Protein AF-A0A5C5YWR5-F1 (afdb_monomer)

Mean predicted aligned error: 16.31 Å

Foldseek 3Di:
DDDDDDDDDDDDDPDDDDDDPDPDDPDDDDDDDDDDDDDDDDDDDDDPPPVVVVVVVVVVVVVVVVVVVVVVVVCVVVVVVVVLVQLLAPDDDPVVVLVVLLVVQVVCCVPVVDGQAQLLLVLLVVLVVVCVVPVPVQVVDPVNCVSHPPDDSDDVSNVVNVVVVVVVVVSCVSNVVDDDDQAAQLRCVQPNDDSVVVVVVVVVVVVVQSVVQVVLVGHCRRLPVVVVVVVPPSSVVVVVVVVVVVVVVCCVRRNPVSVVRD

Solvent-accessible surface area (backbone atoms only — not comparable to full-atom values): 16007 Å² total; per-residue (Å²): 136,87,89,83,81,85,83,81,84,82,80,82,73,96,66,77,87,78,82,82,84,75,83,78,77,88,69,92,76,84,90,78,84,83,82,81,88,77,90,80,87,88,80,91,80,96,67,98,60,78,72,61,57,57,55,53,54,53,50,51,50,52,51,52,51,52,51,52,50,49,52,50,50,50,38,60,75,63,42,44,64,60,51,52,53,57,62,34,44,80,73,74,60,66,67,61,53,49,52,50,53,50,54,52,47,52,50,38,41,75,78,65,76,46,76,58,48,57,60,66,44,55,56,39,53,51,44,55,57,42,40,75,80,37,50,65,62,38,72,70,30,73,73,43,37,74,62,50,58,97,44,68,93,78,43,73,51,46,56,49,58,59,43,49,61,52,52,50,49,52,47,28,62,58,27,71,63,73,72,94,69,92,68,54,62,48,50,32,72,76,75,42,83,49,61,67,62,51,51,52,50,49,50,55,51,49,49,51,51,52,51,50,24,59,75,71,73,40,31,71,55,25,31,49,54,45,23,47,76,67,66,35,66,71,24,54,55,48,48,55,51,51,52,52,52,48,52,52,50,49,42,72,74,45,44,80,68,40,68,81,43,111

Structure (mmCIF, N/CA/C/O backbone):
data_AF-A0A5C5YWR5-F1
#
_entry.id   AF-A0A5C5YWR5-F1
#
loop_
_atom_site.group_PDB
_atom_site.id
_atom_site.type_symbol
_atom_site.label_atom_id
_atom_site.label_alt_id
_atom_site.label_comp_id
_atom_site.label_asym_id
_atom_site.label_entity_id
_atom_site.label_seq_id
_atom_site.pdbx_PDB_ins_code
_atom_site.Cartn_x
_atom_site.Cartn_y
_atom_site.Cartn_z
_atom_site.occupancy
_atom_site.B_iso_or_equiv
_atom_site.auth_seq_id
_atom_site.auth_comp_id
_atom_site.auth_asym_id
_atom_site.auth_atom_id
_atom_site.pdbx_PDB_model_num
ATOM 1 N N . MET A 1 1 ? -35.589 73.564 -17.631 1.00 37.91 1 MET A N 1
ATOM 2 C CA . MET A 1 1 ? -34.760 73.839 -16.437 1.00 37.91 1 MET A CA 1
ATOM 3 C C . MET A 1 1 ? -34.632 72.555 -15.633 1.00 37.91 1 MET A C 1
ATOM 5 O O . MET A 1 1 ? -35.625 71.854 -15.520 1.00 37.91 1 MET A O 1
ATOM 9 N N . ALA A 1 2 ? -33.426 72.318 -15.104 1.00 35.56 2 ALA A N 1
ATOM 10 C CA . ALA A 1 2 ? -32.943 71.189 -14.292 1.00 35.56 2 ALA A CA 1
ATOM 11 C C . ALA A 1 2 ? -32.546 69.885 -15.041 1.00 35.56 2 ALA A C 1
ATOM 13 O O . ALA A 1 2 ? -33.401 69.247 -15.652 1.00 35.56 2 ALA A O 1
ATOM 14 N N . PRO A 1 3 ? -31.257 69.474 -14.982 1.00 39.12 3 PRO A N 1
ATOM 15 C CA . PRO A 1 3 ? -30.769 68.191 -15.488 1.00 39.12 3 PRO A CA 1
ATOM 16 C C . PRO A 1 3 ? -30.821 67.110 -14.391 1.00 39.12 3 PRO A C 1
ATOM 18 O O . PRO A 1 3 ? -30.518 67.392 -13.232 1.00 39.12 3 PRO A O 1
ATOM 21 N N . ALA A 1 4 ? -31.153 65.866 -14.746 1.00 36.34 4 ALA A N 1
ATOM 22 C CA . ALA A 1 4 ? -31.107 64.720 -13.832 1.00 36.34 4 ALA A CA 1
ATOM 23 C C . ALA A 1 4 ? -30.062 63.691 -14.300 1.00 36.34 4 ALA A C 1
ATOM 25 O O . ALA A 1 4 ? -29.964 63.365 -15.479 1.00 36.34 4 ALA A O 1
ATOM 26 N N . GLN A 1 5 ? -29.245 63.258 -13.342 1.00 38.53 5 GLN A N 1
ATOM 27 C CA . GLN A 1 5 ? -27.992 62.510 -13.473 1.00 38.53 5 GLN A CA 1
ATOM 28 C C . GLN A 1 5 ? -28.186 61.023 -13.842 1.00 38.53 5 GLN A C 1
ATOM 30 O O . GLN A 1 5 ? -29.232 60.452 -13.532 1.00 38.53 5 GLN A O 1
ATOM 35 N N . PRO A 1 6 ? -27.172 60.358 -14.437 1.00 35.75 6 PRO A N 1
ATOM 36 C CA . PRO A 1 6 ? -27.233 58.931 -14.751 1.00 35.75 6 PRO A CA 1
ATOM 37 C C . PRO A 1 6 ? -27.097 58.039 -13.504 1.00 35.75 6 PRO A C 1
ATOM 39 O O . PRO A 1 6 ? -26.301 58.296 -12.597 1.00 35.75 6 PRO A O 1
ATOM 42 N N . ALA A 1 7 ? -27.887 56.964 -13.492 1.00 34.09 7 ALA A N 1
ATOM 43 C CA . ALA A 1 7 ? -27.983 55.968 -12.433 1.00 34.09 7 ALA A CA 1
ATOM 44 C C . ALA A 1 7 ? -26.654 55.227 -12.183 1.00 34.09 7 ALA A C 1
ATOM 46 O O . ALA A 1 7 ? -26.033 54.697 -13.103 1.00 34.09 7 ALA A O 1
ATOM 47 N N . LYS A 1 8 ? -26.245 55.152 -10.910 1.00 32.28 8 LYS A N 1
ATOM 48 C CA . LYS A 1 8 ? -25.122 54.332 -10.439 1.00 32.28 8 LYS A CA 1
ATOM 49 C C . LYS A 1 8 ? -25.575 52.879 -10.276 1.00 32.28 8 LYS A C 1
ATOM 51 O O . LYS A 1 8 ? -26.402 52.578 -9.419 1.00 32.28 8 LYS A O 1
ATOM 56 N N . THR A 1 9 ? -24.987 51.978 -11.052 1.00 31.42 9 THR A N 1
ATOM 57 C CA . THR A 1 9 ? -24.990 50.530 -10.809 1.00 31.42 9 THR A CA 1
ATOM 58 C C . THR A 1 9 ? -24.265 50.223 -9.499 1.00 31.42 9 THR A C 1
ATOM 60 O O . THR A 1 9 ? -23.058 50.440 -9.389 1.00 31.42 9 THR A O 1
ATOM 63 N N . GLN A 1 10 ? -24.991 49.728 -8.496 1.00 31.55 10 GLN A N 1
ATOM 64 C CA . GLN A 1 10 ? -24.400 49.188 -7.274 1.00 31.55 10 GLN A CA 1
ATOM 65 C C . GLN A 1 10 ? -23.936 47.750 -7.524 1.00 31.55 10 GLN A C 1
ATOM 67 O O . GLN A 1 10 ? -24.752 46.843 -7.666 1.00 31.55 10 GLN A O 1
ATOM 72 N N . VAL A 1 11 ? -22.620 47.540 -7.576 1.00 38.12 11 VAL A N 1
ATOM 73 C CA . VAL A 1 11 ? -22.022 46.205 -7.464 1.00 38.12 11 VAL A CA 1
ATOM 74 C C . VAL A 1 11 ? -21.885 45.906 -5.974 1.00 38.12 11 VAL A C 1
ATOM 76 O O . VAL A 1 11 ? -21.065 46.509 -5.283 1.00 38.12 11 VAL A O 1
ATOM 79 N N . ALA A 1 12 ? -22.738 45.018 -5.467 1.00 35.00 12 ALA A N 1
ATOM 80 C CA . ALA A 1 12 ? -22.676 44.532 -4.097 1.00 35.00 12 ALA A CA 1
ATOM 81 C C . ALA A 1 12 ? -21.408 43.682 -3.901 1.00 35.00 12 ALA A C 1
ATOM 83 O O . ALA A 1 12 ? -21.183 42.711 -4.622 1.00 35.00 12 ALA A O 1
ATOM 84 N N . ASN A 1 13 ? -20.573 44.059 -2.931 1.00 42.59 13 ASN A N 1
ATOM 85 C CA . ASN A 1 13 ? -19.382 43.305 -2.550 1.00 42.59 13 ASN A CA 1
ATOM 86 C C . ASN A 1 13 ? -19.806 42.137 -1.624 1.00 42.59 13 ASN A C 1
ATOM 88 O O . ASN A 1 13 ? -20.474 42.408 -0.625 1.00 42.59 13 ASN A O 1
ATOM 92 N N . PRO A 1 14 ? -19.465 40.858 -1.899 1.00 36.41 14 PRO A N 1
ATOM 93 C CA . PRO A 1 14 ? -19.961 39.704 -1.126 1.00 36.41 14 PRO A CA 1
ATOM 94 C C . PRO A 1 14 ? -19.246 39.478 0.214 1.00 36.41 14 PRO A C 1
ATOM 96 O O . PRO A 1 14 ? -19.551 38.527 0.932 1.00 36.41 14 PRO A O 1
ATOM 99 N N . TRP A 1 15 ? -18.271 40.321 0.546 1.00 36.62 15 TRP A N 1
ATOM 100 C CA . TRP A 1 15 ? -17.465 40.219 1.754 1.00 36.62 15 TRP A CA 1
ATOM 101 C C . TRP A 1 15 ? -17.849 41.377 2.676 1.00 36.62 15 TRP A C 1
ATOM 103 O O . TRP A 1 15 ? -17.822 42.530 2.251 1.00 36.62 15 TRP A O 1
ATOM 113 N N . GLY A 1 16 ? -18.277 41.050 3.900 1.00 40.81 16 GLY A N 1
ATOM 114 C CA . GLY A 1 16 ? -18.784 41.992 4.905 1.00 40.81 16 GLY A CA 1
ATOM 115 C C . GLY A 1 16 ? -17.812 43.125 5.287 1.00 40.81 16 GLY A C 1
ATOM 116 O O . GLY A 1 16 ? -16.708 43.212 4.750 1.00 40.81 16 GLY A O 1
ATOM 117 N N . PRO A 1 17 ? -18.215 44.021 6.207 1.00 39.56 17 PRO A N 1
ATOM 118 C CA . PRO A 1 17 ? -17.517 45.281 6.450 1.00 39.56 17 PRO A CA 1
ATOM 119 C C . PRO A 1 17 ? -16.056 45.061 6.863 1.00 39.56 17 PRO A C 1
ATOM 121 O O . PRO A 1 17 ? -15.754 44.295 7.778 1.00 39.56 17 PRO A O 1
ATOM 124 N N . THR A 1 18 ? -15.149 45.753 6.176 1.00 44.78 18 THR A N 1
ATOM 125 C CA . THR A 1 18 ? -13.724 45.832 6.511 1.00 44.78 18 THR A CA 1
ATOM 126 C C . THR A 1 18 ? -13.540 46.467 7.894 1.00 44.78 18 THR A C 1
ATOM 128 O O . THR A 1 18 ? -14.181 47.485 8.160 1.00 44.78 18 THR A O 1
ATOM 131 N N . PRO A 1 19 ? -12.677 45.932 8.775 1.00 37.41 19 PRO A N 1
ATOM 132 C CA . PRO A 1 19 ? -12.429 46.545 10.074 1.00 37.41 19 PRO A CA 1
ATOM 133 C C . PRO A 1 19 ? -11.640 47.856 9.938 1.00 37.41 19 PRO A C 1
ATOM 135 O O . PRO A 1 19 ? -10.623 47.916 9.246 1.00 37.41 19 PRO A O 1
ATOM 138 N N . ASP A 1 20 ? -12.116 48.890 10.636 1.00 30.42 20 ASP A N 1
ATOM 139 C CA . ASP A 1 20 ? -11.462 50.190 10.806 1.00 30.42 20 ASP A CA 1
ATOM 140 C C . ASP A 1 20 ? -10.075 50.031 11.447 1.00 30.42 20 ASP A C 1
ATOM 142 O O . ASP A 1 20 ? -9.946 49.662 12.620 1.00 30.42 20 ASP A O 1
ATOM 146 N N . PHE A 1 21 ? -9.020 50.378 10.710 1.00 31.73 21 PHE A N 1
ATOM 147 C CA . PHE A 1 21 ? -7.690 50.563 11.285 1.00 31.73 21 PHE A CA 1
ATOM 148 C C . PHE A 1 21 ? -7.647 51.890 12.053 1.00 31.73 21 PHE A C 1
ATOM 150 O O . PHE A 1 21 ? -7.327 52.945 11.507 1.00 31.73 21 PHE A O 1
ATOM 157 N N . LYS A 1 22 ? -7.949 51.842 13.355 1.00 30.36 22 LYS A N 1
ATOM 158 C CA . LYS A 1 22 ? -7.601 52.929 14.278 1.00 30.36 22 LYS A CA 1
ATOM 159 C C . LYS A 1 22 ? -6.091 52.927 14.507 1.00 30.36 22 LYS A C 1
ATOM 161 O O . LYS A 1 22 ? -5.556 52.045 15.174 1.00 30.36 22 LYS A O 1
ATOM 166 N N . VAL A 1 23 ? -5.415 53.949 13.991 1.00 33.78 23 VAL A N 1
ATOM 167 C CA . VAL A 1 23 ? -4.051 54.309 14.393 1.00 33.78 23 VAL A CA 1
ATOM 168 C C . VAL A 1 23 ? -4.110 54.766 15.854 1.00 33.78 23 VAL A C 1
ATOM 170 O O . VAL A 1 23 ? -4.607 55.849 16.157 1.00 33.78 23 VAL A O 1
ATOM 173 N N . VAL A 1 24 ? -3.665 53.915 16.780 1.00 33.72 24 VAL A N 1
ATOM 174 C CA . VAL A 1 24 ? -3.559 54.269 18.201 1.00 33.72 24 VAL A CA 1
ATOM 175 C C . VAL A 1 24 ? -2.297 55.106 18.389 1.00 33.72 24 VAL A C 1
ATOM 177 O O . VAL A 1 24 ? -1.179 54.606 18.298 1.00 33.72 24 VAL A O 1
ATOM 180 N N . SER A 1 25 ? -2.501 56.400 18.635 1.00 30.48 25 SER A N 1
ATOM 181 C CA . SER A 1 25 ? -1.480 57.341 19.095 1.00 30.48 25 SER A CA 1
ATOM 182 C C . SER A 1 25 ? -0.851 56.825 20.393 1.00 30.48 25 SER A C 1
ATOM 184 O O . SER A 1 25 ? -1.565 56.589 21.370 1.00 30.48 25 SER A O 1
ATOM 186 N N . LEU A 1 26 ? 0.475 56.658 20.413 1.00 32.88 26 LEU A N 1
ATOM 187 C CA . LEU A 1 26 ? 1.259 56.324 21.607 1.00 32.88 26 LEU A CA 1
ATOM 188 C C . LEU A 1 26 ? 1.174 57.479 22.616 1.00 32.88 26 LEU A C 1
ATOM 190 O O . LEU A 1 26 ? 1.959 58.422 22.586 1.00 32.88 26 LEU A O 1
ATOM 194 N N . GLY A 1 27 ? 0.169 57.417 23.487 1.00 28.89 27 GLY A N 1
ATOM 195 C CA . GLY A 1 27 ? 0.069 58.241 24.683 1.00 28.89 27 GLY A CA 1
ATOM 196 C C . GLY A 1 27 ? 0.968 57.687 25.786 1.00 28.89 27 GLY A C 1
ATOM 197 O O . GLY A 1 27 ? 0.925 56.497 26.091 1.00 28.89 27 GLY A O 1
ATOM 198 N N . ASN A 1 28 ? 1.775 58.576 26.366 1.00 42.12 28 ASN A N 1
ATOM 199 C CA . ASN A 1 28 ? 2.616 58.372 27.543 1.00 42.12 28 ASN A CA 1
ATOM 200 C C . ASN A 1 28 ? 1.939 57.504 28.619 1.00 42.12 28 ASN A C 1
ATOM 202 O O . ASN A 1 28 ? 0.903 57.891 29.161 1.00 42.12 28 ASN A O 1
ATOM 206 N N . LEU A 1 29 ? 2.564 56.382 28.989 1.00 33.06 29 LEU A N 1
ATOM 207 C CA . LEU A 1 29 ? 2.198 55.609 30.177 1.00 33.06 29 LEU A CA 1
ATOM 208 C C . LEU A 1 29 ? 3.370 55.583 31.175 1.00 33.06 29 LEU A C 1
ATOM 210 O O . LEU A 1 29 ? 4.511 55.351 30.774 1.00 33.06 29 LEU A O 1
ATOM 214 N N . PRO A 1 30 ? 3.104 55.839 32.470 1.00 37.09 30 PRO A N 1
ATOM 215 C CA . PRO A 1 30 ? 4.125 56.033 33.488 1.00 37.09 30 PRO A CA 1
ATOM 216 C C . PRO A 1 30 ? 4.664 54.691 33.995 1.00 37.09 30 PRO A C 1
ATOM 218 O O . PRO A 1 30 ? 3.908 53.772 34.315 1.00 37.09 30 PRO A O 1
ATOM 221 N N . LEU A 1 31 ? 5.986 54.596 34.129 1.00 35.97 31 LEU A N 1
ATOM 222 C CA . LEU A 1 31 ? 6.658 53.469 34.771 1.00 35.97 31 LEU A CA 1
ATOM 223 C C . LEU A 1 31 ? 6.350 53.474 36.277 1.00 35.97 31 LEU A C 1
ATOM 225 O O . LEU A 1 31 ? 6.835 54.321 37.023 1.00 35.97 31 LEU A O 1
ATOM 229 N N . ARG A 1 32 ? 5.544 52.512 36.737 1.00 31.59 32 ARG A N 1
ATOM 230 C CA . ARG A 1 32 ? 5.364 52.191 38.161 1.00 31.59 32 ARG A CA 1
ATOM 231 C C . ARG A 1 32 ? 5.943 50.802 38.426 1.00 31.59 32 ARG A C 1
ATOM 233 O O . ARG A 1 32 ? 5.238 49.799 38.363 1.00 31.59 32 ARG A O 1
ATOM 240 N N . THR A 1 33 ? 7.235 50.730 38.720 1.00 35.41 33 THR A N 1
ATOM 241 C CA . THR A 1 33 ? 7.887 49.504 39.196 1.00 35.41 33 THR A CA 1
ATOM 242 C C . THR A 1 33 ? 7.646 49.350 40.695 1.00 35.41 33 THR A C 1
ATOM 244 O O . THR A 1 33 ? 8.184 50.093 41.511 1.00 35.41 33 THR A O 1
ATOM 247 N N . ARG A 1 34 ? 6.806 48.383 41.073 1.00 30.28 34 ARG A N 1
ATOM 248 C CA . ARG A 1 34 ? 6.655 47.927 42.459 1.00 30.28 34 ARG A CA 1
ATOM 249 C C . ARG A 1 34 ? 7.652 46.784 42.683 1.00 30.28 34 ARG A C 1
ATOM 251 O O . ARG A 1 34 ? 7.327 45.636 42.394 1.00 30.28 34 ARG A O 1
ATOM 258 N N . CYS A 1 35 ? 8.855 47.091 43.167 1.00 31.94 35 CYS A N 1
ATOM 259 C CA . CYS A 1 35 ? 9.801 46.070 43.626 1.00 31.94 35 CYS A CA 1
ATOM 260 C C . CYS A 1 35 ? 9.371 45.548 45.003 1.00 31.94 35 CYS A C 1
ATOM 262 O O . CYS A 1 35 ? 9.052 46.315 45.908 1.00 31.94 35 CYS A O 1
ATOM 264 N N . ARG A 1 36 ? 9.306 44.221 45.132 1.00 34.47 36 ARG A N 1
ATOM 265 C CA . ARG A 1 36 ? 8.995 43.499 46.368 1.00 34.47 36 ARG A CA 1
ATOM 266 C C . ARG A 1 36 ? 10.319 43.114 47.022 1.00 34.47 36 ARG A C 1
ATOM 268 O O . ARG A 1 36 ? 11.009 42.243 46.502 1.00 34.47 36 ARG A O 1
ATOM 275 N N . ASP A 1 37 ? 10.647 43.747 48.143 1.00 32.72 37 ASP A N 1
ATOM 276 C CA . ASP A 1 37 ? 11.839 43.436 48.932 1.00 32.72 37 ASP A CA 1
ATOM 277 C C . ASP A 1 37 ? 11.819 41.994 49.452 1.00 32.72 37 ASP A C 1
ATOM 279 O O . ASP A 1 37 ? 10.850 41.544 50.073 1.00 32.72 37 ASP A O 1
ATOM 283 N N . ARG A 1 38 ? 12.934 41.280 49.269 1.00 33.59 38 ARG A N 1
ATOM 284 C CA . ARG A 1 38 ? 13.286 40.119 50.090 1.00 33.59 38 ARG A CA 1
ATOM 285 C C . ARG A 1 38 ? 14.745 40.263 50.525 1.00 33.59 38 ARG A C 1
ATOM 287 O O . ARG A 1 38 ? 15.659 39.964 49.767 1.00 33.59 38 ARG A O 1
ATOM 294 N N . LYS A 1 39 ? 14.944 40.739 51.759 1.00 33.47 39 LYS A N 1
ATOM 295 C CA . LYS A 1 39 ? 16.228 40.698 52.477 1.00 33.47 39 LYS A CA 1
ATOM 296 C C . LYS A 1 39 ? 16.668 39.245 52.673 1.00 33.47 39 LYS A C 1
ATOM 298 O O . LYS A 1 39 ? 15.876 38.469 53.204 1.00 33.47 39 LYS A O 1
ATOM 303 N N . ALA A 1 40 ? 17.928 38.925 52.375 1.00 31.48 40 ALA A N 1
ATOM 304 C CA . ALA A 1 40 ? 18.707 37.951 53.145 1.00 31.48 40 ALA A CA 1
ATOM 305 C C . ALA A 1 40 ? 20.218 38.030 52.840 1.00 31.48 40 ALA A C 1
ATOM 307 O O . ALA A 1 40 ? 20.681 37.563 51.810 1.00 31.48 40 ALA A O 1
ATOM 308 N N . HIS A 1 41 ? 20.932 38.533 53.847 1.00 30.98 41 HIS A N 1
ATOM 309 C CA . HIS A 1 41 ? 22.238 38.086 54.339 1.00 30.98 41 HIS A CA 1
ATOM 310 C C . HIS A 1 41 ? 23.542 38.472 53.612 1.00 30.98 41 HIS A C 1
ATOM 312 O O . HIS A 1 41 ? 23.826 38.112 52.478 1.00 30.98 41 HIS A O 1
ATOM 318 N N . SER A 1 42 ? 24.348 39.191 54.391 1.00 33.03 42 SER A N 1
ATOM 319 C CA . SER A 1 42 ? 25.648 39.807 54.156 1.00 33.03 42 SER A CA 1
ATOM 320 C C . SER A 1 42 ? 26.824 38.826 54.183 1.00 33.03 42 SER A C 1
ATOM 322 O O . SER A 1 42 ? 26.917 38.018 55.113 1.00 33.03 42 SER A O 1
ATOM 324 N N . ARG A 1 43 ? 27.788 39.021 53.275 1.00 32.50 43 ARG A N 1
ATOM 325 C CA . ARG A 1 43 ? 29.212 39.221 53.610 1.00 32.50 43 ARG A CA 1
ATOM 326 C C . ARG A 1 43 ? 30.001 39.711 52.384 1.00 32.50 43 ARG A C 1
ATOM 328 O O . ARG A 1 43 ? 29.963 39.076 51.340 1.00 32.50 43 ARG A O 1
ATOM 335 N N . ASP A 1 44 ? 30.635 40.866 52.574 1.00 31.83 44 ASP A N 1
ATOM 336 C CA . ASP A 1 44 ? 31.834 41.448 51.955 1.00 31.83 44 ASP A CA 1
ATOM 337 C C . ASP A 1 44 ? 32.271 40.976 50.557 1.00 31.83 44 ASP A C 1
ATOM 339 O O . ASP A 1 44 ? 32.756 39.863 50.397 1.00 31.83 44 ASP A O 1
ATOM 343 N N . ILE A 1 45 ? 32.192 41.893 49.583 1.00 32.16 45 ILE A N 1
ATOM 344 C CA . ILE A 1 45 ? 33.255 42.276 48.631 1.00 32.16 45 ILE A CA 1
ATOM 345 C C . ILE A 1 45 ? 32.778 43.557 47.928 1.00 32.16 45 ILE A C 1
ATOM 347 O O . ILE A 1 45 ? 31.739 43.586 47.272 1.00 32.16 45 ILE A O 1
ATOM 351 N N . SER A 1 46 ? 33.541 44.632 48.104 1.00 35.38 46 SER A N 1
ATOM 352 C CA . SER A 1 46 ? 33.399 45.909 47.411 1.00 35.38 46 SER A CA 1
ATOM 353 C C . SER A 1 46 ? 33.812 45.768 45.944 1.00 35.38 46 SER A C 1
ATOM 355 O O . SER A 1 46 ? 35.003 45.670 45.653 1.00 35.38 46 SER A O 1
ATOM 357 N N . ILE A 1 47 ? 32.839 45.783 45.034 1.00 33.72 47 ILE A N 1
ATOM 358 C CA . ILE A 1 47 ? 33.013 46.219 43.644 1.00 33.72 47 ILE A CA 1
ATOM 359 C C . ILE A 1 47 ? 31.768 47.035 43.301 1.00 33.72 47 ILE A C 1
ATOM 361 O O . ILE A 1 47 ? 30.659 46.499 43.329 1.00 33.72 47 ILE A O 1
ATOM 365 N N . ASP A 1 48 ? 31.959 48.315 42.992 1.00 35.34 48 ASP A N 1
ATOM 366 C CA . ASP A 1 48 ? 30.929 49.193 42.442 1.00 35.34 48 ASP A CA 1
ATOM 367 C C . ASP A 1 48 ? 30.426 48.589 41.119 1.00 35.34 48 ASP A C 1
ATOM 369 O O . ASP A 1 48 ? 31.089 48.650 40.087 1.00 35.34 48 ASP A O 1
ATOM 373 N N . ASN A 1 49 ? 29.275 47.917 41.175 1.00 39.44 49 ASN A N 1
ATOM 374 C CA . ASN A 1 49 ? 28.678 47.155 40.071 1.00 39.44 49 ASN A CA 1
ATOM 375 C C . ASN A 1 49 ? 27.195 47.521 39.878 1.00 39.44 49 ASN A C 1
ATOM 377 O O . ASN A 1 49 ? 26.391 46.710 39.417 1.00 39.44 49 ASN A O 1
ATOM 381 N N . GLU A 1 50 ? 26.802 48.738 40.258 1.00 40.59 50 GLU A N 1
ATOM 382 C CA . GLU A 1 50 ? 25.391 49.144 40.255 1.00 40.59 50 GLU A CA 1
ATOM 383 C C . GLU A 1 50 ? 24.942 49.784 38.928 1.00 40.59 50 GLU A C 1
ATOM 385 O O . GLU A 1 50 ? 23.752 49.799 38.622 1.00 40.59 50 GLU A O 1
ATOM 390 N N . GLU A 1 51 ? 25.876 50.197 38.064 1.00 38.06 51 GLU A N 1
ATOM 391 C CA . GLU A 1 51 ? 25.553 50.843 36.778 1.00 38.06 51 GLU A CA 1
ATOM 392 C C . GLU A 1 51 ? 25.585 49.880 35.567 1.00 38.06 51 GLU A C 1
ATOM 394 O O . GLU A 1 51 ? 24.947 50.127 34.540 1.00 38.06 51 GLU A O 1
ATOM 399 N N . LEU A 1 52 ? 26.239 48.715 35.695 1.00 35.94 52 LEU A N 1
ATOM 400 C CA . LEU A 1 52 ? 26.283 47.692 34.635 1.00 35.94 52 LEU A CA 1
ATOM 401 C C . LEU A 1 52 ? 25.110 46.697 34.660 1.00 35.94 52 LEU A C 1
ATOM 403 O O . LEU A 1 52 ? 24.779 46.126 33.620 1.00 35.94 52 LEU A O 1
ATOM 407 N N . SER A 1 53 ? 24.446 46.503 35.805 1.00 40.75 53 SER A N 1
ATOM 408 C CA . SER A 1 53 ? 23.330 45.547 35.927 1.00 40.75 53 SER A CA 1
ATOM 409 C C . SER A 1 53 ? 22.079 46.013 35.167 1.00 40.75 53 SER A C 1
ATOM 411 O O . SER A 1 53 ? 21.468 45.243 34.424 1.00 40.75 53 SER A O 1
ATOM 413 N N . GLY A 1 54 ? 21.743 47.306 35.259 1.00 35.97 54 GLY A N 1
ATOM 414 C CA . GLY A 1 54 ? 20.599 47.881 34.549 1.00 35.97 54 GLY A CA 1
ATOM 415 C C . GLY A 1 54 ? 20.774 47.819 33.032 1.00 35.97 54 GLY A C 1
ATOM 416 O O . GLY A 1 54 ? 19.918 47.286 32.328 1.00 35.97 54 GLY A O 1
ATOM 417 N N . SER A 1 55 ? 21.909 48.301 32.527 1.00 38.31 55 SER A N 1
ATOM 418 C CA . SER A 1 55 ? 22.189 48.373 31.087 1.00 38.31 55 SER A CA 1
ATOM 419 C C . SER A 1 55 ? 22.174 46.996 30.417 1.00 38.31 55 SER A C 1
ATOM 421 O O . SER A 1 55 ? 21.600 46.848 29.339 1.00 38.31 55 SER A O 1
ATOM 423 N N . CYS A 1 56 ? 22.702 45.962 31.080 1.00 38.75 56 CYS A N 1
ATOM 424 C CA . CYS A 1 56 ? 22.690 44.597 30.553 1.00 38.75 56 CYS A CA 1
ATOM 425 C C . CYS A 1 56 ? 21.266 44.004 30.520 1.00 38.75 56 CYS A C 1
ATOM 427 O O . CYS A 1 56 ? 20.885 43.362 29.542 1.00 38.75 56 CYS A O 1
ATOM 429 N N . GLN A 1 57 ? 20.433 44.297 31.527 1.00 46.25 57 GLN A N 1
ATOM 430 C CA . GLN A 1 57 ? 19.033 43.857 31.578 1.00 46.25 57 GLN A CA 1
ATOM 431 C C . GLN A 1 57 ? 18.159 44.559 30.518 1.00 46.25 57 GLN A C 1
ATOM 433 O O . GLN A 1 57 ? 17.318 43.918 29.878 1.00 46.25 57 GLN A O 1
ATOM 438 N N . TYR A 1 58 ? 18.360 45.867 30.301 1.00 45.47 58 TYR A N 1
ATOM 439 C CA . TYR A 1 58 ? 17.637 46.646 29.287 1.00 45.47 58 TYR A CA 1
ATOM 440 C C . TYR A 1 58 ? 18.069 46.282 27.864 1.00 45.47 58 TYR A C 1
ATOM 442 O O . TYR A 1 58 ? 17.210 46.122 26.997 1.00 45.47 58 TYR A O 1
ATOM 450 N N . MET A 1 59 ? 19.370 46.089 27.621 1.00 43.25 59 MET A N 1
ATOM 451 C CA . MET A 1 59 ? 19.873 45.641 26.319 1.00 43.25 59 MET A CA 1
ATOM 452 C C . MET A 1 59 ? 19.434 44.210 26.005 1.00 43.25 59 MET A C 1
ATOM 454 O O . MET A 1 59 ? 18.948 43.969 24.903 1.00 43.25 59 MET A O 1
ATOM 458 N N . ALA A 1 60 ? 19.491 43.289 26.976 1.00 46.72 60 ALA A N 1
ATOM 459 C CA . ALA A 1 60 ? 18.968 41.934 26.801 1.00 46.72 60 ALA A CA 1
ATOM 460 C C . ALA A 1 60 ? 17.465 41.947 26.481 1.00 46.72 60 ALA A C 1
ATOM 462 O O . ALA A 1 60 ? 17.021 41.239 25.584 1.00 46.72 60 ALA A O 1
ATOM 463 N N . SER A 1 61 ? 16.682 42.802 27.144 1.00 55.41 61 SER A N 1
ATOM 464 C CA . SER A 1 61 ? 15.242 42.922 26.875 1.00 55.41 61 SER A CA 1
ATOM 465 C C . SER A 1 61 ? 14.946 43.530 25.497 1.00 55.41 61 SER A C 1
ATOM 467 O O . SER A 1 61 ? 14.029 43.080 24.813 1.00 55.41 61 SER A O 1
ATOM 469 N N . ALA A 1 62 ? 15.723 44.527 25.060 1.00 53.50 62 ALA A N 1
ATOM 470 C CA . ALA A 1 62 ? 15.560 45.167 23.754 1.00 53.50 62 ALA A CA 1
ATOM 471 C C . ALA A 1 62 ? 15.984 44.251 22.592 1.00 53.50 62 ALA A C 1
ATOM 473 O O . ALA A 1 62 ? 15.293 44.193 21.573 1.00 53.50 62 ALA A O 1
ATOM 474 N N . GLU A 1 63 ? 17.080 43.505 22.748 1.00 57.22 63 GLU A N 1
ATOM 475 C CA . GLU A 1 63 ? 17.523 42.500 21.776 1.00 57.22 63 GLU A CA 1
ATOM 476 C C . GLU A 1 63 ? 16.527 41.338 21.686 1.00 57.22 63 GLU A C 1
ATOM 478 O O . GLU A 1 63 ? 16.093 40.991 20.587 1.00 57.22 63 GLU A O 1
ATOM 483 N N . VAL A 1 64 ? 16.074 40.798 22.826 1.00 59.81 64 VAL A N 1
ATOM 484 C CA . VAL A 1 64 ? 15.058 39.731 22.871 1.00 59.81 64 VAL A CA 1
ATOM 485 C C . VAL A 1 64 ? 13.746 40.189 22.224 1.00 59.81 64 VAL A C 1
ATOM 487 O O . VAL A 1 64 ? 13.187 39.462 21.405 1.00 59.81 64 VAL A O 1
ATOM 490 N N . PHE A 1 65 ? 13.293 41.421 22.478 1.00 56.78 65 PHE A N 1
ATOM 491 C CA . PHE A 1 65 ? 12.092 41.979 21.843 1.00 56.78 65 PHE A CA 1
ATOM 492 C C . PHE A 1 65 ? 12.246 42.161 20.322 1.00 56.78 65 PHE A C 1
ATOM 494 O O . PHE A 1 65 ? 11.311 41.913 19.554 1.00 56.78 65 PHE A O 1
ATOM 501 N N . LYS A 1 66 ? 13.433 42.566 19.852 1.00 58.03 66 LYS A N 1
ATOM 502 C CA . LYS A 1 66 ? 13.735 42.710 18.418 1.00 58.03 66 LYS A CA 1
ATOM 503 C C . LYS A 1 66 ? 13.758 41.351 17.711 1.00 58.03 66 LYS A C 1
ATOM 505 O O . LYS A 1 66 ? 13.261 41.245 16.591 1.00 58.03 66 LYS A O 1
ATOM 510 N N . ILE A 1 67 ? 14.261 40.314 18.381 1.00 60.47 67 ILE A N 1
ATOM 511 C CA . ILE A 1 67 ? 14.280 38.928 17.892 1.00 60.47 67 ILE A CA 1
ATOM 512 C C . ILE A 1 67 ? 12.863 38.322 17.880 1.00 60.47 67 ILE A C 1
ATOM 514 O O . ILE A 1 67 ? 12.483 37.669 16.904 1.00 60.47 67 ILE A O 1
ATOM 518 N N . GLU A 1 68 ? 12.033 38.575 18.895 1.00 62.06 68 GLU A N 1
ATOM 519 C CA . GLU A 1 68 ? 10.628 38.130 18.910 1.00 62.06 68 GLU A CA 1
ATOM 520 C C . GLU A 1 68 ? 9.782 38.806 17.819 1.00 62.06 68 GLU A C 1
ATOM 522 O O . GLU A 1 68 ? 8.995 38.145 17.140 1.00 62.06 68 GLU A O 1
ATOM 527 N N . ASN A 1 69 ? 9.973 40.105 17.577 1.00 71.81 69 ASN A N 1
ATOM 528 C CA . ASN A 1 69 ? 9.285 40.793 16.483 1.00 71.81 69 ASN A CA 1
ATOM 529 C C . ASN A 1 69 ? 9.788 40.359 15.101 1.00 71.81 69 ASN A C 1
ATOM 531 O O . ASN A 1 69 ? 8.977 40.201 14.191 1.00 71.81 69 ASN A O 1
ATOM 535 N N . ALA A 1 70 ? 11.093 40.119 14.933 1.00 67.50 70 ALA A N 1
ATOM 536 C CA . ALA A 1 70 ? 11.645 39.605 13.680 1.00 67.50 70 ALA A CA 1
ATOM 537 C C . ALA A 1 70 ? 11.154 38.181 13.383 1.00 67.50 70 ALA A C 1
ATOM 539 O O . ALA A 1 70 ? 10.757 37.895 12.257 1.00 67.50 70 ALA A O 1
ATOM 540 N N . SER A 1 71 ? 11.107 37.301 14.386 1.00 67.81 71 SER A N 1
ATOM 541 C CA . SER A 1 71 ? 10.572 35.941 14.227 1.00 67.81 71 SER A CA 1
ATOM 542 C C . SER A 1 71 ? 9.068 35.935 13.939 1.00 67.81 71 SER A C 1
ATOM 544 O O . SER A 1 71 ? 8.632 35.206 13.050 1.00 67.81 71 SER A O 1
ATOM 546 N N . ARG A 1 72 ? 8.277 36.800 14.591 1.00 68.44 72 ARG A N 1
ATOM 547 C CA . ARG A 1 72 ? 6.865 37.023 14.227 1.00 68.44 72 ARG A CA 1
ATOM 548 C C . ARG A 1 72 ? 6.706 37.518 12.794 1.00 68.44 72 ARG A C 1
ATOM 550 O O . ARG A 1 72 ? 5.894 36.967 12.061 1.00 68.44 72 ARG A O 1
ATOM 557 N N . LEU A 1 73 ? 7.497 38.506 12.377 1.00 70.06 73 LEU A N 1
ATOM 558 C CA . LEU A 1 73 ? 7.455 39.040 11.013 1.00 70.06 73 LEU A CA 1
ATOM 559 C C . LEU A 1 73 ? 7.847 37.991 9.972 1.00 70.06 73 LEU A C 1
ATOM 561 O O . LEU A 1 73 ? 7.201 37.913 8.936 1.00 70.06 73 LEU A O 1
ATOM 565 N N . ILE A 1 74 ? 8.851 37.154 10.245 1.00 69.38 74 ILE A N 1
ATOM 566 C CA . ILE A 1 74 ? 9.245 36.051 9.357 1.00 69.38 74 ILE A CA 1
ATOM 567 C C . ILE A 1 74 ? 8.137 34.990 9.275 1.00 69.38 74 ILE A C 1
ATOM 569 O O . ILE A 1 74 ? 7.827 34.528 8.177 1.00 69.38 74 ILE A O 1
ATOM 573 N N . ASN A 1 75 ? 7.503 34.635 10.398 1.00 67.25 75 ASN A N 1
ATOM 574 C CA . ASN A 1 75 ? 6.391 33.676 10.426 1.00 67.25 75 ASN A CA 1
ATOM 575 C C . ASN A 1 75 ? 5.155 34.187 9.667 1.00 67.25 75 ASN A C 1
ATOM 577 O O . ASN A 1 75 ? 4.524 33.413 8.942 1.00 67.25 75 ASN A O 1
ATOM 581 N N . GLU A 1 76 ? 4.853 35.482 9.782 1.00 67.06 76 GLU A N 1
ATOM 582 C CA . GLU A 1 76 ? 3.797 36.176 9.032 1.00 67.06 76 GLU A CA 1
ATOM 583 C C . GLU A 1 76 ? 4.135 36.266 7.532 1.00 67.06 76 GLU A C 1
ATOM 585 O O . GLU A 1 76 ? 3.315 35.893 6.690 1.00 67.06 76 GLU A O 1
ATOM 590 N N . LEU A 1 77 ? 5.371 36.658 7.186 1.00 68.38 77 LEU A N 1
ATOM 591 C CA . LEU A 1 77 ? 5.871 36.744 5.805 1.00 68.38 77 LEU A CA 1
ATOM 592 C C . LEU A 1 77 ? 5.839 35.391 5.082 1.00 68.38 77 LEU A C 1
ATOM 594 O O . LEU A 1 77 ? 5.534 35.341 3.893 1.00 68.38 77 LEU A O 1
ATOM 598 N N . TRP A 1 78 ? 6.112 34.292 5.791 1.00 65.31 78 TRP A N 1
ATOM 599 C CA . TRP A 1 78 ? 6.111 32.936 5.232 1.00 65.31 78 TRP A CA 1
ATOM 600 C C . TRP A 1 78 ? 4.840 32.128 5.520 1.00 65.31 78 TRP A C 1
ATOM 602 O O . TRP A 1 78 ? 4.798 30.937 5.204 1.00 65.31 78 TRP A O 1
ATOM 612 N N . ARG A 1 79 ? 3.798 32.739 6.112 1.00 76.69 79 ARG A N 1
ATOM 613 C CA . ARG A 1 79 ? 2.558 32.074 6.575 1.00 76.69 79 ARG A CA 1
ATOM 614 C C . ARG A 1 79 ? 2.803 30.673 7.159 1.00 76.69 79 ARG A C 1
ATOM 616 O O . ARG A 1 79 ? 2.012 29.750 6.927 1.00 76.69 79 ARG A O 1
ATOM 623 N N . LEU A 1 80 ? 3.890 30.492 7.912 1.00 75.50 80 LEU A N 1
ATOM 624 C CA . LEU A 1 80 ? 4.287 29.170 8.409 1.00 75.50 80 LEU A CA 1
ATOM 625 C C . LEU A 1 80 ? 3.238 28.618 9.372 1.00 75.50 80 LEU A C 1
ATOM 627 O O . LEU A 1 80 ? 2.984 27.418 9.376 1.00 75.50 80 LEU A O 1
ATOM 631 N N . ASP A 1 81 ? 2.531 29.490 10.090 1.00 76.56 81 ASP A N 1
ATOM 632 C CA . ASP A 1 81 ? 1.408 29.109 10.946 1.00 76.56 81 ASP A CA 1
ATOM 633 C C . ASP A 1 81 ? 0.245 28.504 10.158 1.00 76.56 81 ASP A C 1
ATOM 635 O O . ASP A 1 81 ? -0.362 27.522 10.589 1.00 76.56 81 ASP A O 1
ATOM 639 N N . ALA A 1 82 ? -0.049 29.038 8.970 1.00 79.06 82 ALA A N 1
ATOM 640 C CA . ALA A 1 82 ? -1.087 28.490 8.105 1.00 79.06 82 ALA A CA 1
ATOM 641 C C . ALA A 1 82 ? -0.672 27.124 7.543 1.00 79.06 82 ALA A C 1
ATOM 643 O O . ALA A 1 82 ? -1.487 26.201 7.529 1.00 79.06 82 ALA A O 1
ATOM 644 N N . VAL A 1 83 ? 0.595 26.975 7.141 1.00 81.38 83 VAL A N 1
ATOM 645 C CA . VAL A 1 83 ? 1.150 25.701 6.658 1.00 81.38 83 VAL A CA 1
ATOM 646 C C . VAL A 1 83 ? 1.156 24.664 7.774 1.00 81.38 83 VAL A C 1
ATOM 648 O O . VAL A 1 83 ? 0.629 23.573 7.599 1.00 81.38 83 VAL A O 1
ATOM 651 N N . MET A 1 84 ? 1.667 25.005 8.955 1.00 81.50 84 MET A N 1
ATOM 652 C CA . MET A 1 84 ? 1.705 24.107 10.107 1.00 81.50 84 MET A CA 1
ATOM 653 C C . MET A 1 84 ? 0.306 23.729 10.586 1.00 81.50 84 MET A C 1
ATOM 655 O O . MET A 1 84 ? 0.074 22.579 10.957 1.00 81.50 84 MET A O 1
ATOM 659 N N . LYS A 1 85 ? -0.648 24.665 10.550 1.00 84.12 85 LYS A N 1
ATOM 660 C CA . LYS A 1 85 ? -2.058 24.367 10.811 1.00 84.12 85 LYS A CA 1
ATOM 661 C C . LYS A 1 85 ? -2.595 23.363 9.797 1.00 84.12 85 LYS A C 1
ATOM 663 O O . LYS A 1 85 ? -3.236 22.405 10.209 1.00 84.12 85 LYS A O 1
ATOM 668 N N . TYR A 1 86 ? -2.297 23.551 8.512 1.00 85.00 86 TYR A N 1
ATOM 669 C CA . TYR A 1 86 ? -2.715 22.648 7.440 1.00 85.00 86 TYR A CA 1
ATOM 670 C C . TYR A 1 86 ? -2.085 21.251 7.578 1.00 85.00 86 TYR A C 1
ATOM 672 O O . TYR A 1 86 ? -2.785 20.245 7.494 1.00 85.00 86 TYR A O 1
ATOM 680 N N . LEU A 1 87 ? -0.789 21.172 7.902 1.00 84.75 87 LEU A N 1
ATOM 681 C CA . LEU A 1 87 ? -0.070 19.911 8.124 1.00 84.75 87 LEU A CA 1
ATOM 682 C C . LEU A 1 87 ? -0.602 19.107 9.320 1.00 84.75 87 LEU A C 1
ATOM 684 O O . LEU A 1 87 ? -0.524 17.883 9.313 1.00 84.75 87 LEU A O 1
ATOM 688 N N . LYS A 1 88 ? -1.157 19.781 10.333 1.00 87.06 88 LYS A N 1
ATOM 689 C CA . LYS A 1 88 ? -1.776 19.150 11.512 1.00 87.06 88 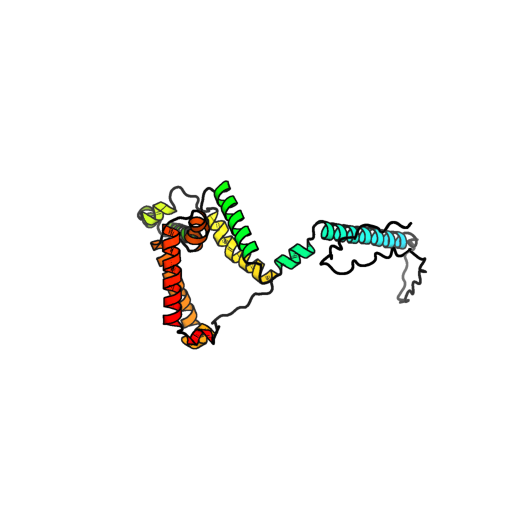LYS A CA 1
ATOM 690 C C . LYS A 1 88 ? -3.232 18.725 11.284 1.00 87.06 88 LYS A C 1
ATOM 692 O O . LYS A 1 88 ? -3.844 18.152 12.185 1.00 87.06 88 LYS A O 1
ATOM 697 N N . MET A 1 89 ? -3.826 19.026 10.127 1.00 86.62 89 MET A N 1
ATOM 698 C CA . MET A 1 89 ? -5.199 18.613 9.832 1.00 86.62 89 MET A CA 1
ATOM 699 C C . MET A 1 89 ? -5.261 17.109 9.558 1.00 86.62 89 MET A C 1
ATOM 701 O O . MET A 1 89 ? -4.589 16.611 8.661 1.00 86.62 89 MET A O 1
ATOM 705 N N . SER A 1 90 ? -6.154 16.403 10.258 1.00 84.25 90 SER A N 1
ATOM 706 C CA . SER A 1 90 ? -6.361 14.955 10.080 1.00 84.25 90 SER A CA 1
ATOM 707 C C . SER A 1 90 ? -6.879 14.566 8.689 1.00 84.25 90 SER A C 1
ATOM 709 O O . SER A 1 90 ? -6.669 13.434 8.256 1.00 84.25 90 SER A O 1
ATOM 711 N N . ARG A 1 91 ? -7.567 15.472 7.987 1.00 87.06 91 ARG A N 1
ATOM 712 C CA . ARG A 1 91 ? -8.102 15.231 6.642 1.00 87.06 91 ARG A CA 1
ATOM 713 C C . ARG A 1 91 ? -7.789 16.410 5.740 1.00 87.06 91 ARG A C 1
ATOM 715 O O . ARG A 1 91 ? -8.117 17.548 6.068 1.00 87.06 91 ARG A O 1
ATOM 722 N N . TRP A 1 92 ? -7.167 16.119 4.606 1.00 90.25 92 TRP A N 1
ATOM 723 C CA . TRP A 1 92 ? -6.893 17.095 3.557 1.00 90.25 92 TRP A CA 1
ATOM 724 C C . TRP A 1 92 ? -7.929 16.976 2.447 1.00 90.25 92 TRP A C 1
ATOM 726 O O . TRP A 1 92 ? -8.566 15.934 2.282 1.00 90.25 92 TRP A O 1
ATOM 736 N N . SER A 1 93 ? -8.080 18.042 1.662 1.00 92.50 93 SER A N 1
ATOM 737 C CA . SER A 1 93 ? -8.925 17.998 0.470 1.00 92.50 93 SER A CA 1
ATOM 738 C C . SER A 1 93 ? -8.404 16.930 -0.506 1.00 92.50 93 SER A C 1
ATOM 740 O O . SER A 1 93 ? -7.213 16.954 -0.839 1.00 92.50 93 SER A O 1
ATOM 742 N N . PRO A 1 94 ? -9.264 16.020 -1.003 1.00 92.25 94 PRO A N 1
ATOM 743 C CA . PRO A 1 94 ? -8.849 14.954 -1.914 1.00 92.25 94 PRO A CA 1
ATOM 744 C C . PRO A 1 94 ? -8.257 15.508 -3.214 1.00 92.25 94 PRO A C 1
ATOM 746 O O . PRO A 1 94 ? -7.339 14.913 -3.768 1.00 92.25 94 PRO A O 1
ATOM 749 N N . TYR A 1 95 ? -8.716 16.681 -3.659 1.00 93.12 95 TYR A N 1
ATOM 750 C CA . TYR A 1 95 ? -8.173 17.360 -4.834 1.00 93.12 95 TYR A CA 1
ATOM 751 C C . TYR A 1 95 ? -6.729 17.813 -4.616 1.00 93.12 95 TYR A C 1
ATOM 753 O O . TYR A 1 95 ? -5.893 17.634 -5.491 1.00 93.12 95 TYR A O 1
ATOM 761 N N . VAL A 1 96 ? -6.408 18.346 -3.432 1.00 91.94 96 VAL A N 1
ATOM 762 C CA . VAL A 1 96 ? -5.044 18.799 -3.109 1.00 91.94 96 VAL A CA 1
ATOM 763 C C . VAL A 1 96 ? -4.090 17.610 -3.033 1.00 91.94 96 VAL A C 1
ATOM 765 O O . VAL A 1 96 ? -3.003 17.654 -3.605 1.00 91.94 96 VAL A O 1
ATOM 768 N N . VAL A 1 97 ? -4.514 16.526 -2.376 1.00 91.00 97 VAL A N 1
ATOM 769 C CA . VAL A 1 97 ? -3.725 15.289 -2.290 1.00 91.00 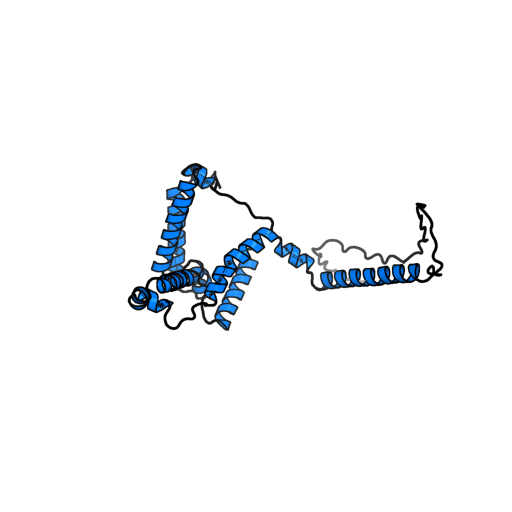97 VAL A CA 1
ATOM 770 C C . VAL A 1 97 ? -3.535 14.671 -3.677 1.00 91.00 97 VAL A C 1
ATOM 772 O O . VAL A 1 97 ? -2.418 14.304 -4.031 1.00 91.00 97 VAL A O 1
ATOM 775 N N . GLY A 1 98 ? -4.597 14.605 -4.484 1.00 90.94 98 GLY A N 1
ATOM 776 C CA . GLY A 1 98 ? -4.551 14.086 -5.851 1.00 90.94 98 GLY A CA 1
ATOM 777 C C . GLY A 1 98 ? -3.606 14.880 -6.751 1.00 90.94 98 GLY A C 1
ATOM 778 O O . GLY A 1 98 ? -2.735 14.291 -7.389 1.00 90.94 98 GLY A O 1
ATOM 779 N N . THR A 1 99 ? -3.705 16.212 -6.745 1.00 91.31 99 THR A N 1
ATOM 780 C CA . THR A 1 99 ? -2.787 17.091 -7.485 1.00 91.31 99 THR A CA 1
ATOM 781 C C . THR A 1 99 ? -1.344 16.909 -7.015 1.00 91.31 99 THR A C 1
ATOM 783 O O . THR A 1 99 ? -0.446 16.779 -7.843 1.00 91.31 99 THR A O 1
ATOM 786 N N . GLY A 1 100 ? -1.112 16.821 -5.701 1.00 92.00 100 GLY A N 1
ATOM 787 C CA . GLY A 1 100 ? 0.216 16.563 -5.142 1.00 92.00 100 GLY A CA 1
ATOM 788 C C . GLY A 1 100 ? 0.810 15.229 -5.603 1.00 92.00 100 GLY A C 1
ATOM 789 O O . GLY A 1 100 ? 1.963 15.184 -6.029 1.00 92.00 100 GLY A O 1
ATOM 790 N N . LEU A 1 101 ? 0.019 14.151 -5.591 1.00 89.81 101 LEU A N 1
ATOM 791 C CA . LEU A 1 101 ? 0.438 12.837 -6.092 1.00 89.81 101 LEU A CA 1
ATOM 792 C C . LEU A 1 101 ? 0.692 12.842 -7.606 1.00 89.81 101 LEU A C 1
ATOM 794 O O . LEU A 1 101 ? 1.623 12.180 -8.067 1.00 89.81 101 LEU A O 1
ATOM 798 N N . GLY A 1 102 ? -0.094 13.595 -8.378 1.00 90.25 102 GLY A N 1
ATOM 799 C CA . GLY A 1 102 ? 0.115 13.778 -9.816 1.00 90.25 102 GLY A CA 1
ATOM 800 C C . GLY A 1 102 ? 1.434 14.488 -10.122 1.00 90.25 102 GLY A C 1
ATOM 801 O O . GLY A 1 102 ? 2.250 13.966 -10.880 1.00 90.25 102 GLY A O 1
ATOM 802 N N . ILE A 1 103 ? 1.694 15.620 -9.460 1.00 91.12 103 ILE A N 1
ATOM 803 C CA . ILE A 1 103 ? 2.956 16.368 -9.589 1.00 91.12 103 ILE A CA 1
ATOM 804 C C . ILE A 1 103 ? 4.143 15.495 -9.167 1.00 91.12 103 ILE A C 1
ATOM 806 O O . ILE A 1 103 ? 5.137 15.414 -9.886 1.00 91.12 103 ILE A O 1
ATOM 810 N N . LEU A 1 104 ? 4.028 14.784 -8.041 1.00 88.75 104 LEU A N 1
ATOM 811 C CA . LEU A 1 104 ? 5.056 13.847 -7.588 1.00 88.75 104 LEU A CA 1
ATOM 812 C C . LEU A 1 104 ? 5.324 12.755 -8.630 1.00 88.75 104 LEU A C 1
ATOM 814 O O . LEU A 1 104 ? 6.478 12.395 -8.865 1.00 88.75 104 LEU A O 1
ATOM 818 N N . SER A 1 105 ? 4.274 12.242 -9.272 1.00 86.94 105 SER A N 1
ATOM 819 C CA . SER A 1 105 ? 4.404 11.244 -10.333 1.00 86.94 105 SER A CA 1
ATOM 820 C C . SER A 1 105 ? 5.169 11.810 -11.527 1.00 86.94 105 SER A C 1
ATOM 822 O O . SER A 1 105 ? 6.090 11.158 -12.007 1.00 86.94 105 SER A O 1
ATOM 824 N N . TRP A 1 106 ? 4.862 13.033 -11.970 1.00 87.94 106 TRP A N 1
ATOM 825 C CA . TRP A 1 106 ? 5.597 13.694 -13.055 1.00 87.94 106 TRP A CA 1
ATOM 826 C C . TRP A 1 106 ? 7.068 13.915 -12.725 1.00 87.94 106 TRP A C 1
ATOM 828 O O . TRP A 1 106 ? 7.922 13.608 -13.551 1.00 87.94 106 TRP A O 1
ATOM 838 N N . ILE A 1 107 ? 7.375 14.379 -11.512 1.00 88.31 107 ILE A N 1
ATOM 839 C CA . ILE A 1 107 ? 8.758 14.533 -11.042 1.00 88.31 107 ILE A CA 1
ATOM 840 C C . ILE A 1 107 ? 9.460 13.171 -11.059 1.00 88.31 107 ILE A C 1
ATOM 842 O O . ILE A 1 107 ? 10.558 13.037 -11.590 1.00 88.31 107 ILE A O 1
ATOM 846 N N . THR A 1 108 ? 8.810 12.130 -10.542 1.00 84.75 108 THR A N 1
ATOM 847 C CA . THR A 1 108 ? 9.384 10.779 -10.502 1.00 84.75 108 THR A CA 1
ATOM 848 C C . THR A 1 108 ? 9.668 10.255 -11.913 1.00 84.75 108 THR A C 1
ATOM 850 O O . THR A 1 108 ? 10.758 9.751 -12.175 1.00 84.75 108 THR A O 1
ATOM 853 N N . PHE A 1 109 ? 8.737 10.426 -12.855 1.00 83.31 109 PHE A N 1
ATOM 854 C CA . PHE A 1 109 ? 8.957 10.050 -14.251 1.00 83.31 109 PHE A CA 1
ATOM 855 C C . PHE A 1 109 ? 10.071 10.868 -14.909 1.00 83.31 109 PHE A C 1
ATOM 857 O O . PHE A 1 109 ? 10.924 10.286 -15.573 1.00 83.31 109 PHE A O 1
ATOM 864 N N . GLY A 1 110 ? 10.090 12.185 -14.693 1.00 84.38 110 GLY A N 1
ATOM 865 C CA . GLY A 1 110 ? 11.061 13.093 -15.300 1.00 84.38 110 GLY A CA 1
ATOM 866 C C . GLY A 1 110 ? 12.494 12.881 -14.812 1.00 84.38 110 GLY A C 1
ATOM 867 O O . GLY A 1 110 ? 13.418 12.913 -15.616 1.00 84.38 110 GLY A O 1
ATOM 868 N N . PHE A 1 111 ? 12.690 12.625 -13.515 1.00 82.44 111 PHE A N 1
ATOM 869 C CA . PHE A 1 111 ? 14.027 12.463 -12.932 1.00 82.44 111 PHE A CA 1
ATOM 870 C C . PHE A 1 111 ? 14.501 11.009 -12.871 1.00 82.44 111 PHE A C 1
ATOM 872 O O . PHE A 1 111 ? 15.695 10.752 -12.990 1.00 82.44 111 PHE A O 1
ATOM 879 N N . MET A 1 112 ? 13.596 10.051 -12.650 1.00 79.31 112 MET A N 1
ATOM 880 C CA . MET A 1 112 ? 13.967 8.662 -12.343 1.00 79.31 112 MET A CA 1
ATOM 881 C C . MET A 1 112 ? 13.617 7.682 -13.466 1.00 79.31 112 MET A C 1
ATOM 883 O O . MET A 1 112 ? 14.012 6.518 -13.389 1.00 79.31 112 MET A O 1
ATOM 887 N N . GLY A 1 113 ? 12.854 8.110 -14.480 1.00 74.75 113 GLY A N 1
ATOM 888 C CA . GLY A 1 113 ? 12.479 7.284 -15.634 1.00 74.75 113 GLY A CA 1
ATOM 889 C C . GLY A 1 113 ? 11.682 6.022 -15.282 1.00 74.75 113 GLY A C 1
ATOM 890 O O . GLY A 1 113 ? 11.579 5.105 -16.095 1.00 74.75 113 GLY A O 1
ATOM 891 N N . LYS A 1 114 ? 11.143 5.928 -14.059 1.00 75.31 114 LYS A N 1
ATOM 892 C CA . LYS A 1 114 ? 10.449 4.743 -13.543 1.00 75.31 114 LYS A CA 1
ATOM 893 C C . LYS A 1 114 ? 9.127 5.136 -12.890 1.00 75.31 114 LYS A C 1
ATOM 895 O O . LYS A 1 114 ? 9.024 6.157 -12.222 1.00 75.31 114 LYS A O 1
ATOM 900 N N . ALA A 1 115 ? 8.134 4.269 -13.048 1.00 77.56 115 ALA A N 1
ATOM 901 C CA . ALA A 1 115 ? 6.817 4.411 -12.439 1.00 77.56 115 ALA A CA 1
ATOM 902 C C . ALA A 1 115 ? 6.838 4.206 -10.911 1.00 77.56 115 ALA A C 1
ATOM 904 O O . ALA A 1 115 ? 7.657 3.448 -10.377 1.00 77.56 115 ALA A O 1
ATOM 905 N N . LEU A 1 116 ? 5.869 4.823 -10.223 1.00 78.75 116 LEU A N 1
ATOM 906 C CA . LEU A 1 116 ? 5.577 4.587 -8.807 1.00 78.75 116 LEU A CA 1
ATOM 907 C C . LEU A 1 116 ? 5.015 3.175 -8.621 1.00 78.75 116 LEU A C 1
ATOM 909 O O . LEU A 1 116 ? 3.871 2.895 -8.974 1.00 78.75 116 LEU A O 1
ATOM 913 N N . GLY A 1 117 ? 5.824 2.287 -8.045 1.00 78.25 117 GLY A N 1
ATOM 914 C CA . GLY A 1 117 ? 5.456 0.905 -7.759 1.00 78.25 117 GLY A CA 1
ATOM 915 C C . GLY A 1 117 ? 6.172 0.386 -6.518 1.00 78.25 117 GLY A C 1
ATOM 916 O O . GLY A 1 117 ? 7.331 0.717 -6.279 1.00 78.25 117 GLY A O 1
ATOM 917 N N . THR A 1 118 ? 5.464 -0.412 -5.718 1.00 81.31 118 THR A N 1
ATOM 918 C CA . THR A 1 118 ? 5.970 -0.965 -4.450 1.00 81.31 118 THR A CA 1
ATOM 919 C C . THR A 1 118 ? 6.186 -2.478 -4.510 1.00 81.31 118 THR A C 1
ATOM 921 O O . THR A 1 118 ? 7.070 -2.998 -3.837 1.00 81.31 118 THR A O 1
ATOM 924 N N . SER A 1 119 ? 5.426 -3.203 -5.337 1.00 80.69 119 SER A N 1
ATOM 925 C CA . SER A 1 119 ? 5.452 -4.675 -5.407 1.00 80.69 119 SER A CA 1
ATOM 926 C C . SER A 1 119 ? 6.799 -5.257 -5.853 1.00 80.69 119 SER A C 1
ATOM 928 O O . SER A 1 119 ? 7.210 -6.309 -5.368 1.00 80.69 119 SER A O 1
ATOM 930 N N . THR A 1 120 ? 7.513 -4.567 -6.742 1.00 81.75 120 THR A N 1
ATOM 931 C CA . THR A 1 120 ? 8.852 -4.949 -7.226 1.00 81.75 120 THR A CA 1
ATOM 932 C C . THR A 1 120 ? 9.904 -4.926 -6.124 1.00 81.75 120 THR A C 1
ATOM 934 O O . THR A 1 120 ? 10.806 -5.764 -6.126 1.00 81.75 120 THR A O 1
ATOM 937 N N . THR A 1 121 ? 9.774 -4.013 -5.160 1.00 84.69 121 THR A N 1
ATOM 938 C CA . THR A 1 121 ? 10.681 -3.909 -4.013 1.00 84.69 121 THR A CA 1
ATOM 939 C C . THR A 1 121 ? 10.644 -5.175 -3.165 1.00 84.69 121 THR A C 1
ATOM 941 O O . THR A 1 121 ? 11.703 -5.691 -2.827 1.00 84.69 121 THR A O 1
ATOM 944 N N . PHE A 1 122 ? 9.464 -5.740 -2.890 1.00 83.56 122 PHE A N 1
ATOM 945 C CA . PHE A 1 122 ? 9.353 -6.955 -2.070 1.00 83.56 122 PHE A CA 1
ATOM 946 C C . PHE A 1 122 ? 10.087 -8.152 -2.682 1.00 83.56 122 PHE A C 1
ATOM 948 O O . PHE A 1 122 ? 10.772 -8.879 -1.971 1.00 83.56 122 PHE A O 1
ATOM 955 N N . VAL A 1 123 ? 10.003 -8.326 -4.005 1.00 83.44 123 VAL A N 1
ATOM 956 C CA . VAL A 1 123 ? 10.702 -9.413 -4.714 1.00 83.44 123 VAL A CA 1
ATOM 957 C C . VAL A 1 123 ? 12.215 -9.228 -4.660 1.00 83.44 123 VAL A C 1
ATOM 959 O O . VAL A 1 123 ? 12.947 -10.196 -4.490 1.00 83.44 123 VAL A O 1
ATOM 962 N N . ARG A 1 124 ? 12.690 -7.985 -4.784 1.00 83.19 124 ARG A N 1
ATOM 963 C CA . ARG A 1 124 ? 14.119 -7.685 -4.667 1.00 83.19 124 ARG A CA 1
ATOM 964 C C . ARG A 1 124 ? 14.637 -7.930 -3.257 1.00 83.19 124 ARG A C 1
ATOM 966 O O . ARG A 1 124 ? 15.690 -8.526 -3.116 1.00 83.19 124 ARG A O 1
ATOM 973 N N . TRP A 1 125 ? 13.893 -7.523 -2.231 1.00 84.56 125 TRP A N 1
ATOM 974 C CA . TRP A 1 125 ? 14.249 -7.822 -0.843 1.00 84.56 125 TRP A CA 1
ATOM 975 C C . TRP A 1 125 ? 14.292 -9.326 -0.585 1.00 84.56 125 TRP A C 1
ATOM 977 O O . TRP A 1 125 ? 15.272 -9.807 -0.029 1.00 84.56 125 TRP A O 1
ATOM 987 N N . ALA A 1 126 ? 13.284 -10.072 -1.046 1.00 84.06 126 ALA A N 1
ATOM 988 C CA . ALA A 1 126 ? 13.271 -11.528 -0.940 1.00 84.06 126 ALA A CA 1
ATOM 989 C C . ALA A 1 126 ? 14.487 -12.153 -1.637 1.00 84.06 126 ALA A C 1
ATOM 991 O O . ALA A 1 126 ? 15.201 -12.932 -1.023 1.00 84.06 126 ALA A O 1
ATOM 992 N N . GLY A 1 127 ? 14.782 -11.734 -2.870 1.00 82.56 127 GLY A N 1
ATOM 993 C CA . GLY A 1 127 ? 15.934 -12.225 -3.621 1.00 82.56 127 GLY A CA 1
ATOM 994 C C . GLY A 1 127 ? 17.290 -11.867 -3.003 1.00 82.56 127 GLY A C 1
ATOM 995 O O . GLY A 1 127 ? 18.203 -12.685 -3.024 1.00 82.56 127 GLY A O 1
ATOM 996 N N . LEU A 1 128 ? 17.427 -10.677 -2.407 1.00 83.69 128 LEU A N 1
ATOM 997 C CA . LEU A 1 128 ? 18.633 -10.280 -1.672 1.00 83.69 128 LEU A CA 1
ATOM 998 C C . LEU A 1 128 ? 18.808 -11.113 -0.399 1.00 83.69 128 LEU A C 1
ATOM 1000 O O . LEU A 1 128 ? 19.902 -11.598 -0.140 1.00 83.69 128 LEU A O 1
ATOM 1004 N N . ILE A 1 129 ? 17.739 -11.321 0.371 1.00 85.75 129 ILE A N 1
ATOM 1005 C CA . ILE A 1 129 ? 17.781 -12.168 1.570 1.00 85.75 129 ILE A CA 1
ATOM 1006 C C . ILE A 1 129 ? 18.123 -13.607 1.181 1.00 85.75 129 ILE A C 1
ATOM 1008 O O . ILE A 1 129 ? 18.987 -14.224 1.792 1.00 85.75 129 ILE A O 1
ATOM 1012 N N . GLU A 1 130 ? 17.492 -14.130 0.135 1.00 83.56 130 GLU A N 1
ATOM 1013 C CA . GLU A 1 130 ? 17.723 -15.490 -0.345 1.00 83.56 130 GLU A CA 1
ATOM 1014 C C . GLU A 1 130 ? 19.147 -15.677 -0.878 1.00 83.56 130 GLU A C 1
ATOM 1016 O O . GLU A 1 130 ? 19.749 -16.720 -0.641 1.00 83.56 130 GLU A O 1
ATOM 1021 N N . SER A 1 131 ? 19.747 -14.636 -1.467 1.00 81.06 131 SER A N 1
ATOM 1022 C CA . SER A 1 131 ? 21.146 -14.667 -1.907 1.00 81.06 131 SER A CA 1
ATOM 1023 C C . SER A 1 131 ? 22.155 -14.823 -0.762 1.00 81.06 131 SER A C 1
ATOM 1025 O O . SER A 1 131 ? 23.264 -15.295 -1.003 1.00 81.06 131 SER A O 1
ATOM 1027 N N . ILE A 1 132 ? 21.770 -14.490 0.481 1.00 84.50 132 ILE A N 1
ATOM 1028 C CA . ILE A 1 132 ? 22.591 -14.724 1.683 1.00 84.50 132 ILE A CA 1
ATOM 1029 C C . ILE A 1 132 ? 22.628 -16.219 2.028 1.00 84.50 132 ILE A C 1
ATOM 1031 O O . ILE A 1 132 ? 23.652 -16.716 2.490 1.00 84.50 132 ILE A O 1
ATOM 1035 N N . PHE A 1 133 ? 21.524 -16.939 1.806 1.00 85.75 133 PHE A N 1
ATOM 1036 C CA . PHE A 1 133 ? 21.402 -18.359 2.152 1.00 85.75 133 PHE A CA 1
ATOM 1037 C C . PHE A 1 133 ? 21.815 -19.287 1.005 1.00 85.75 133 PHE A C 1
ATOM 1039 O O . PHE A 1 133 ? 22.446 -20.314 1.244 1.00 85.75 133 PHE A O 1
ATOM 1046 N N . SER A 1 134 ? 21.460 -18.949 -0.236 1.00 82.38 134 SER A N 1
ATOM 1047 C CA . SER A 1 134 ? 21.795 -19.730 -1.425 1.00 82.38 134 SER A CA 1
ATOM 1048 C C . SER A 1 134 ? 21.871 -18.836 -2.660 1.00 82.38 134 SER A C 1
ATOM 1050 O O . SER A 1 134 ? 20.866 -18.514 -3.295 1.00 82.38 134 SER A O 1
ATOM 1052 N N . ILE A 1 135 ? 23.094 -18.466 -3.042 1.00 79.06 135 ILE A N 1
ATOM 1053 C CA . ILE A 1 135 ? 23.329 -17.705 -4.273 1.00 79.06 135 ILE A CA 1
ATOM 1054 C C . ILE A 1 135 ? 22.949 -18.513 -5.525 1.00 79.06 135 ILE A C 1
ATOM 1056 O O . ILE A 1 135 ? 22.450 -17.947 -6.492 1.00 79.06 135 ILE A O 1
ATOM 1060 N N . GLU A 1 136 ? 23.118 -19.838 -5.480 1.00 77.31 136 GLU A N 1
ATOM 1061 C CA . GLU A 1 136 ? 22.844 -20.762 -6.586 1.00 77.31 136 GLU A CA 1
ATOM 1062 C C . GLU A 1 136 ? 21.344 -20.868 -6.899 1.00 77.31 136 GLU A C 1
ATOM 1064 O O . GLU A 1 136 ? 20.952 -20.912 -8.065 1.00 77.31 136 GLU A O 1
ATOM 1069 N N . HIS A 1 137 ? 20.478 -20.810 -5.879 1.00 76.88 137 HIS A N 1
ATOM 1070 C CA . HIS A 1 137 ? 19.030 -20.775 -6.096 1.00 76.88 137 HIS A CA 1
ATOM 1071 C C . HIS A 1 137 ? 18.581 -19.473 -6.777 1.00 76.88 137 HIS A C 1
ATOM 1073 O O . HIS A 1 137 ? 17.716 -19.477 -7.655 1.00 76.88 137 HIS A O 1
ATOM 1079 N N . VAL A 1 138 ? 19.189 -18.346 -6.403 1.00 77.06 138 VAL A N 1
ATOM 1080 C CA . VAL A 1 138 ? 18.845 -17.025 -6.945 1.00 77.06 138 VAL A CA 1
ATOM 1081 C C . VAL A 1 138 ? 19.313 -16.873 -8.393 1.00 77.06 138 VAL A C 1
ATOM 1083 O O . VAL A 1 138 ? 18.566 -16.349 -9.220 1.00 77.06 138 VAL A O 1
ATOM 1086 N N . T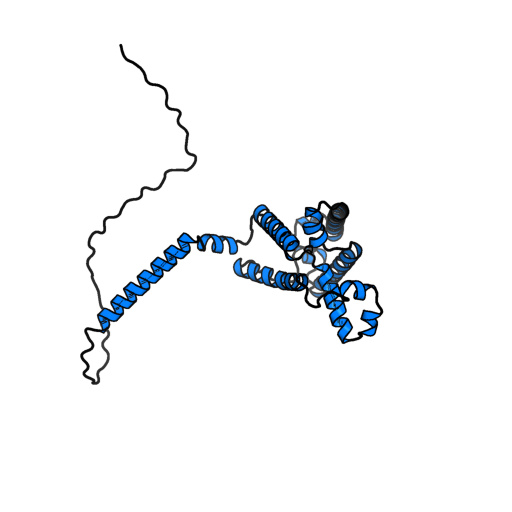HR A 1 139 ? 20.518 -17.346 -8.721 1.00 76.00 139 THR A N 1
ATOM 1087 C CA . THR A 1 139 ? 21.057 -17.302 -10.092 1.00 76.00 139 THR A CA 1
ATOM 1088 C C . THR A 1 139 ? 20.439 -18.362 -11.002 1.00 76.00 139 THR A C 1
ATOM 1090 O O . THR A 1 139 ? 20.305 -18.122 -12.201 1.00 76.00 139 THR A O 1
ATOM 1093 N N . GLY A 1 140 ? 19.999 -19.496 -10.446 1.00 80.12 140 GLY A N 1
ATOM 1094 C CA . GLY A 1 140 ? 19.287 -20.549 -11.171 1.00 80.12 140 GLY A CA 1
ATOM 1095 C C . GLY A 1 140 ? 17.817 -20.235 -11.466 1.00 80.12 140 GLY A C 1
ATOM 1096 O O . GLY A 1 140 ? 17.225 -20.858 -12.347 1.00 80.12 140 GLY A O 1
ATOM 1097 N N . ASN A 1 141 ? 17.210 -19.268 -10.770 1.00 83.06 141 ASN A N 1
ATOM 1098 C CA . ASN A 1 141 ? 15.806 -18.915 -10.955 1.00 83.06 141 ASN A CA 1
ATOM 1099 C C . ASN A 1 141 ? 15.635 -17.704 -11.904 1.00 83.06 141 ASN A C 1
ATOM 1101 O O . ASN A 1 141 ? 15.939 -16.567 -11.518 1.00 83.06 141 ASN A O 1
ATOM 1105 N N . PRO A 1 142 ? 15.045 -17.886 -13.107 1.00 81.88 142 PRO A N 1
ATOM 1106 C CA . PRO A 1 142 ? 14.853 -16.804 -14.079 1.00 81.88 142 PRO A CA 1
ATOM 1107 C C . PRO A 1 142 ? 14.028 -15.633 -13.533 1.00 81.88 142 PRO A C 1
ATOM 1109 O O . PRO A 1 142 ? 14.176 -14.487 -13.967 1.00 81.88 142 PRO A O 1
ATOM 1112 N N . TYR A 1 143 ? 13.144 -15.913 -12.571 1.00 81.06 143 TYR A N 1
ATOM 1113 C CA . TYR A 1 143 ? 12.317 -14.900 -11.938 1.00 81.06 143 TYR A CA 1
ATOM 1114 C C . TYR A 1 143 ? 13.158 -13.914 -11.126 1.00 81.06 143 TYR A C 1
ATOM 1116 O O . TYR A 1 143 ? 12.983 -12.706 -11.276 1.00 81.06 143 TYR A O 1
ATOM 1124 N N . TYR A 1 144 ? 14.094 -14.400 -10.310 1.00 79.94 144 TYR A N 1
ATOM 1125 C CA . TYR A 1 144 ? 14.957 -13.543 -9.500 1.00 79.94 144 TYR A CA 1
ATOM 1126 C C . TYR A 1 144 ? 15.984 -12.801 -10.349 1.00 79.94 144 TYR A C 1
ATOM 1128 O O . TYR A 1 144 ? 16.151 -11.590 -10.177 1.00 79.94 144 TYR A O 1
ATOM 1136 N N . VAL A 1 145 ? 16.564 -13.481 -11.340 1.00 79.12 145 VAL A N 1
ATOM 1137 C CA . VAL A 1 145 ? 17.491 -12.883 -12.309 1.00 79.12 145 VAL A CA 1
ATOM 1138 C C . VAL A 1 145 ? 16.884 -11.638 -12.965 1.00 79.12 145 VAL A C 1
ATOM 1140 O O . VAL A 1 145 ? 17.495 -10.574 -12.955 1.00 79.12 145 VAL A O 1
ATOM 1143 N N . LYS A 1 146 ? 15.621 -11.698 -13.408 1.00 78.94 146 LYS A N 1
ATOM 1144 C CA . LYS A 1 146 ? 14.907 -10.557 -14.019 1.00 78.94 146 LYS A CA 1
ATOM 1145 C C . LYS A 1 146 ? 14.840 -9.297 -13.135 1.00 78.94 146 LYS A C 1
ATOM 1147 O O . LYS A 1 146 ? 14.738 -8.169 -13.649 1.00 78.94 146 LYS A O 1
ATOM 1152 N N . TYR A 1 147 ? 14.808 -9.460 -11.813 1.00 75.38 147 TYR A N 1
ATOM 1153 C CA . TYR A 1 147 ? 14.595 -8.359 -10.867 1.00 75.38 147 TYR A CA 1
ATOM 1154 C C . TYR A 1 147 ? 15.857 -7.913 -10.123 1.00 75.38 147 TYR A C 1
ATOM 1156 O O . TYR A 1 147 ? 15.860 -6.768 -9.655 1.00 75.38 147 TYR A O 1
ATOM 1164 N N . LEU A 1 148 ? 16.884 -8.766 -10.054 1.00 72.25 148 LEU A N 1
ATOM 1165 C CA . LEU A 1 148 ? 18.128 -8.555 -9.303 1.00 72.25 148 LEU A CA 1
ATOM 1166 C C . LEU A 1 148 ? 19.347 -8.313 -10.198 1.00 72.25 148 LEU A C 1
ATOM 1168 O O . LEU A 1 148 ? 20.198 -7.508 -9.837 1.00 72.25 148 LEU A O 1
ATOM 1172 N N . VAL A 1 149 ? 19.438 -8.982 -11.352 1.00 62.75 149 VAL A N 1
ATOM 1173 C CA . VAL A 1 149 ? 20.593 -8.845 -12.249 1.00 62.75 149 VAL A CA 1
ATOM 1174 C C . VAL A 1 149 ? 20.494 -7.503 -12.985 1.00 62.75 149 VAL A C 1
ATOM 1176 O O . VAL A 1 149 ? 19.412 -7.088 -13.409 1.00 62.75 149 VAL A O 1
ATOM 1179 N N . ASP A 1 150 ? 21.617 -6.784 -13.032 1.00 61.41 150 ASP A N 1
ATOM 1180 C CA . ASP A 1 150 ? 21.794 -5.449 -13.629 1.00 61.41 150 ASP A CA 1
ATOM 1181 C C . ASP A 1 150 ? 20.996 -4.301 -12.993 1.00 61.41 150 ASP A C 1
ATOM 1183 O O . ASP A 1 150 ? 20.813 -3.239 -13.595 1.00 61.41 150 ASP A O 1
ATOM 1187 N N . LYS A 1 151 ? 20.501 -4.475 -11.761 1.00 69.06 151 LYS A N 1
ATOM 1188 C CA . LYS A 1 151 ? 19.752 -3.426 -11.052 1.00 69.06 151 LYS A CA 1
ATOM 1189 C C . LYS A 1 151 ? 20.365 -3.164 -9.680 1.00 69.06 151 LYS A C 1
ATOM 1191 O O . LYS A 1 151 ? 20.731 -4.111 -8.991 1.00 69.06 151 LYS A O 1
ATOM 1196 N N . PRO A 1 152 ? 20.469 -1.891 -9.257 1.00 69.25 152 PRO A N 1
ATOM 1197 C CA . PRO A 1 152 ? 21.059 -1.562 -7.968 1.00 69.25 152 PRO A CA 1
ATOM 1198 C C . PRO A 1 152 ? 20.274 -2.227 -6.833 1.00 69.25 152 PRO A C 1
ATOM 1200 O O . PRO A 1 152 ? 19.038 -2.221 -6.837 1.00 69.25 152 PRO A O 1
ATOM 1203 N N . ALA A 1 153 ? 21.004 -2.771 -5.854 1.00 63.62 153 ALA A N 1
ATOM 1204 C CA . ALA A 1 153 ? 20.425 -3.422 -4.680 1.00 63.62 153 ALA A CA 1
ATOM 1205 C C . ALA A 1 153 ? 19.522 -2.467 -3.886 1.00 63.62 153 ALA A C 1
ATOM 1207 O O . ALA A 1 153 ? 18.492 -2.891 -3.382 1.00 63.62 153 ALA A O 1
ATOM 1208 N N . LEU A 1 154 ? 19.866 -1.175 -3.841 1.00 70.56 154 LEU A N 1
ATOM 1209 C CA . LEU A 1 154 ? 19.025 -0.100 -3.318 1.00 70.56 154 LEU A CA 1
ATOM 1210 C C . LEU A 1 154 ? 18.578 0.803 -4.472 1.00 70.56 154 LEU A C 1
ATOM 1212 O O . LEU A 1 154 ? 19.296 1.699 -4.905 1.00 70.56 154 LEU A O 1
ATOM 1216 N N . ASP A 1 155 ? 17.378 0.541 -4.983 1.00 77.25 155 ASP A N 1
ATOM 1217 C CA . ASP A 1 155 ? 16.704 1.405 -5.959 1.00 77.25 155 ASP A CA 1
ATOM 1218 C C . ASP A 1 155 ? 15.895 2.486 -5.222 1.00 77.25 155 ASP A C 1
ATOM 1220 O O . ASP A 1 155 ? 15.488 2.300 -4.071 1.00 77.25 155 ASP A O 1
ATOM 1224 N N . TRP A 1 156 ? 15.565 3.588 -5.894 1.00 80.12 156 TRP A N 1
ATOM 1225 C CA . TRP A 1 156 ? 14.745 4.655 -5.300 1.00 80.12 156 TRP A CA 1
ATOM 1226 C C . TRP A 1 156 ? 13.378 4.137 -4.811 1.00 80.12 156 TRP A C 1
ATOM 1228 O O . TRP A 1 156 ? 12.844 4.617 -3.813 1.00 80.12 156 TRP A O 1
ATOM 1238 N N . GLN A 1 157 ? 12.831 3.104 -5.469 1.00 81.94 157 GLN A N 1
ATOM 1239 C CA . GLN A 1 157 ? 11.590 2.435 -5.059 1.00 81.94 157 GLN A CA 1
ATOM 1240 C C . GLN A 1 157 ? 11.698 1.835 -3.652 1.00 81.94 157 GLN A C 1
ATOM 1242 O O . GLN A 1 157 ? 10.700 1.747 -2.942 1.00 81.94 157 GLN A O 1
ATOM 1247 N N . MET A 1 158 ? 12.896 1.432 -3.225 1.00 82.75 158 MET A N 1
ATOM 1248 C CA . MET A 1 158 ? 13.120 0.932 -1.870 1.00 82.75 158 MET A CA 1
ATOM 1249 C C . MET A 1 158 ? 13.076 2.064 -0.852 1.00 82.75 158 MET A C 1
ATOM 1251 O O . MET A 1 158 ? 12.422 1.930 0.179 1.00 82.75 158 MET A O 1
ATOM 1255 N N . MET A 1 159 ? 13.695 3.202 -1.177 1.00 86.06 159 MET A N 1
ATOM 1256 C CA . MET A 1 159 ? 13.618 4.408 -0.349 1.00 86.06 159 MET A CA 1
ATOM 1257 C C . MET A 1 159 ? 12.172 4.901 -0.233 1.00 86.06 159 MET A C 1
ATOM 1259 O O . MET A 1 159 ? 11.745 5.274 0.854 1.00 86.06 159 MET A O 1
ATOM 1263 N N . LEU A 1 160 ? 11.390 4.822 -1.316 1.00 86.81 160 LEU A N 1
ATOM 1264 C CA . LEU A 1 160 ? 9.955 5.110 -1.298 1.00 86.81 160 LEU A CA 1
ATOM 1265 C C . LEU A 1 160 ? 9.204 4.154 -0.357 1.00 86.81 160 LEU A C 1
ATOM 1267 O O . LEU A 1 160 ? 8.437 4.609 0.485 1.00 86.81 160 LEU A O 1
ATOM 1271 N N . VAL A 1 161 ? 9.430 2.840 -0.464 1.00 88.94 161 VAL A N 1
ATOM 1272 C CA . VAL A 1 161 ? 8.750 1.841 0.383 1.00 88.94 161 VAL A CA 1
ATOM 1273 C C . VAL A 1 161 ? 9.084 2.016 1.864 1.00 88.94 161 VAL A C 1
ATOM 1275 O O . VAL A 1 161 ? 8.190 1.854 2.685 1.00 88.94 161 VAL A O 1
ATOM 1278 N N . ILE A 1 162 ? 10.319 2.390 2.209 1.00 90.38 162 ILE A N 1
ATOM 1279 C CA . ILE A 1 162 ? 10.720 2.711 3.590 1.00 90.38 162 ILE A CA 1
ATOM 1280 C C . ILE A 1 162 ? 10.147 4.067 4.031 1.00 90.38 162 ILE A C 1
ATOM 1282 O O . ILE A 1 162 ? 9.713 4.227 5.170 1.00 90.38 162 ILE A O 1
ATOM 1286 N N . GLY A 1 163 ? 10.099 5.043 3.126 1.00 91.75 163 GLY A N 1
ATOM 1287 C CA . GLY A 1 163 ? 9.557 6.372 3.388 1.00 91.75 163 GLY A CA 1
ATOM 1288 C C . GLY A 1 163 ? 8.046 6.384 3.623 1.00 91.75 163 GLY A C 1
ATOM 1289 O O . GLY A 1 163 ? 7.572 7.201 4.403 1.00 91.75 163 GLY A O 1
ATOM 1290 N N . LEU A 1 164 ? 7.282 5.470 3.013 1.00 91.88 164 LEU A N 1
ATOM 1291 C CA . LEU A 1 164 ? 5.827 5.363 3.192 1.00 91.88 164 LEU A CA 1
ATOM 1292 C C . LEU A 1 164 ? 5.392 5.153 4.659 1.00 91.88 164 LEU A C 1
ATOM 1294 O O . LEU A 1 164 ? 4.597 5.961 5.143 1.00 91.88 164 LEU A O 1
ATOM 1298 N N . PRO A 1 165 ? 5.875 4.131 5.398 1.00 92.88 165 PRO A N 1
ATOM 1299 C CA . PRO A 1 165 ? 5.508 3.941 6.799 1.00 92.88 165 PRO A CA 1
ATOM 1300 C C . PRO A 1 165 ? 6.037 5.066 7.692 1.00 92.88 165 PRO A C 1
ATOM 1302 O O . PRO A 1 165 ? 5.326 5.499 8.595 1.00 92.88 165 PRO A O 1
ATOM 1305 N N . ILE A 1 166 ? 7.239 5.591 7.421 1.00 94.50 166 ILE A N 1
ATOM 1306 C CA . ILE A 1 166 ? 7.805 6.719 8.177 1.00 94.50 166 ILE A CA 1
ATOM 1307 C C . ILE A 1 166 ? 6.944 7.974 7.985 1.00 94.50 166 ILE A C 1
ATOM 1309 O O . ILE A 1 166 ? 6.563 8.623 8.956 1.00 94.50 166 ILE A O 1
ATOM 1313 N N . GLY A 1 167 ? 6.578 8.294 6.744 1.00 92.69 167 GLY A N 1
ATOM 1314 C CA . GLY A 1 167 ? 5.720 9.428 6.410 1.00 92.69 167 GLY A CA 1
ATOM 1315 C C . GLY A 1 167 ? 4.313 9.284 6.989 1.00 92.69 167 GLY A C 1
ATOM 1316 O O . GLY A 1 167 ? 3.781 10.245 7.545 1.00 92.69 167 GLY A O 1
ATOM 1317 N N . ALA A 1 168 ? 3.735 8.080 6.935 1.00 91.88 168 ALA A N 1
ATOM 1318 C CA . ALA A 1 168 ? 2.449 7.783 7.562 1.00 91.88 168 ALA A CA 1
ATOM 1319 C C . ALA A 1 168 ? 2.504 7.973 9.086 1.00 91.88 168 ALA A C 1
ATOM 1321 O O . ALA A 1 168 ? 1.603 8.585 9.658 1.00 91.88 168 ALA A O 1
ATOM 1322 N N . LEU A 1 169 ? 3.581 7.519 9.737 1.00 92.69 169 LEU A N 1
ATOM 1323 C CA . LEU A 1 169 ? 3.785 7.700 11.172 1.00 92.69 169 LEU A CA 1
ATOM 1324 C C . LEU A 1 169 ? 3.931 9.182 11.538 1.00 92.69 169 LEU A C 1
ATOM 1326 O O . LEU A 1 169 ? 3.235 9.658 12.431 1.00 92.69 169 LEU A O 1
ATOM 1330 N N . ILE A 1 170 ? 4.774 9.934 10.824 1.00 92.62 170 ILE A N 1
ATOM 1331 C CA . ILE A 1 170 ? 4.938 11.381 11.040 1.00 92.62 170 ILE A CA 1
ATOM 1332 C C . ILE A 1 170 ? 3.594 12.102 10.871 1.00 92.62 170 ILE A C 1
ATOM 1334 O O . ILE A 1 170 ? 3.228 12.922 11.712 1.00 92.62 170 ILE A O 1
ATOM 1338 N N . SER A 1 171 ? 2.822 11.766 9.833 1.00 90.94 171 SER A N 1
ATOM 1339 C CA . SER A 1 171 ? 1.498 12.350 9.594 1.00 90.94 171 SER A CA 1
ATOM 1340 C C . SER A 1 171 ? 0.502 12.023 10.715 1.00 90.94 171 SER A C 1
ATOM 1342 O O . SER A 1 171 ? -0.203 12.918 11.196 1.00 90.94 171 SER A O 1
ATOM 1344 N N . ALA A 1 172 ? 0.485 10.773 11.190 1.00 91.12 172 ALA A N 1
ATOM 1345 C CA . ALA A 1 172 ? -0.370 10.337 12.292 1.00 91.12 172 ALA A CA 1
ATOM 1346 C C . ALA A 1 172 ? -0.025 11.051 13.610 1.00 91.12 172 ALA A C 1
ATOM 1348 O O . ALA A 1 172 ? -0.934 11.472 14.333 1.00 91.12 172 ALA A O 1
ATOM 1349 N N . LEU A 1 173 ? 1.271 11.237 13.891 1.00 91.00 173 LEU A N 1
ATOM 1350 C CA . LEU A 1 173 ? 1.771 11.946 15.072 1.00 91.00 173 LEU A CA 1
ATOM 1351 C C . LEU A 1 173 ? 1.462 13.448 15.011 1.00 91.00 173 LEU A C 1
ATOM 1353 O O . LEU A 1 173 ? 0.948 14.007 15.981 1.00 91.00 173 LEU A O 1
ATOM 1357 N N . LEU A 1 174 ? 1.709 14.098 13.868 1.00 90.31 174 LEU A N 1
ATOM 1358 C CA . LEU A 1 174 ? 1.417 15.523 13.668 1.00 90.31 174 LEU A CA 1
ATOM 1359 C C . LEU A 1 174 ? -0.080 15.825 13.771 1.00 90.31 174 LEU A C 1
ATOM 1361 O O . LEU A 1 174 ? -0.467 16.820 14.384 1.00 90.31 174 LEU A O 1
ATOM 1365 N N . SER A 1 175 ? -0.916 14.949 13.214 1.00 90.81 175 SER A N 1
ATOM 1366 C CA . SER A 1 175 ? -2.374 15.111 13.216 1.00 90.81 175 SER A CA 1
ATOM 1367 C C . SER A 1 175 ? -3.045 14.598 14.494 1.00 90.81 175 SER A C 1
ATOM 1369 O O . SER A 1 175 ? -4.265 14.694 14.608 1.00 90.81 175 SER A O 1
ATOM 1371 N N . ARG A 1 176 ? -2.281 14.009 15.432 1.00 87.56 176 ARG A N 1
ATOM 1372 C CA . ARG A 1 176 ? -2.788 13.313 16.635 1.00 87.56 176 ARG A CA 1
ATOM 1373 C C . ARG A 1 176 ? -3.936 12.338 16.330 1.00 87.56 176 ARG A C 1
ATOM 1375 O O . ARG A 1 176 ? -4.882 12.217 17.100 1.00 87.56 176 ARG A O 1
ATOM 1382 N N . SER A 1 177 ? -3.851 11.657 15.189 1.00 85.62 177 SER A N 1
ATOM 1383 C CA . SER A 1 177 ? -4.891 10.743 14.685 1.00 85.62 177 SER A CA 1
ATOM 1384 C C . SER A 1 177 ? -4.531 9.268 14.866 1.00 85.62 177 SER A C 1
ATOM 1386 O O . SER A 1 177 ? -5.230 8.389 14.370 1.00 85.62 177 SER A O 1
ATOM 1388 N N . TYR A 1 178 ? -3.439 8.987 15.579 1.00 84.81 178 TYR A N 1
ATOM 1389 C CA . TYR A 1 178 ? -3.013 7.628 15.875 1.00 84.81 178 TYR A CA 1
ATOM 1390 C C . TYR A 1 178 ? -4.030 6.927 16.783 1.00 84.81 178 TYR A C 1
ATOM 1392 O O . TYR A 1 178 ? -4.216 7.315 17.936 1.00 84.81 178 TYR A O 1
ATOM 1400 N N . GLN A 1 179 ? -4.678 5.893 16.248 1.00 83.62 179 GLN A N 1
ATOM 1401 C CA . GLN A 1 179 ? -5.635 5.050 16.957 1.00 83.62 179 GLN A CA 1
ATOM 1402 C C . GLN A 1 179 ? -5.157 3.595 16.863 1.00 83.62 179 GLN A C 1
ATOM 1404 O O . GLN A 1 179 ? -5.336 2.967 15.817 1.00 83.62 179 GLN A O 1
ATOM 1409 N N . PRO A 1 180 ? -4.480 3.065 17.898 1.00 81.94 180 PRO A N 1
ATOM 1410 C CA . PRO A 1 180 ? -4.070 1.669 17.912 1.00 81.94 180 PRO A CA 1
ATOM 1411 C C . PRO A 1 180 ? -5.310 0.784 18.072 1.00 81.94 180 PRO A C 1
ATOM 1413 O O . PRO A 1 180 ? -5.916 0.741 19.139 1.00 81.94 180 PRO A O 1
ATOM 1416 N N . GLU A 1 181 ? -5.684 0.091 17.000 1.00 84.12 181 GLU A N 1
ATOM 1417 C CA . GLU A 1 181 ? -6.832 -0.814 16.963 1.00 84.12 181 GLU A CA 1
ATOM 1418 C C . GLU A 1 181 ? -6.354 -2.225 16.594 1.00 84.12 181 GLU A C 1
ATOM 1420 O O . GLU A 1 181 ? -5.963 -2.483 15.453 1.00 84.12 181 GLU A O 1
ATOM 1425 N N . ASP A 1 182 ? -6.377 -3.150 17.558 1.00 84.44 182 ASP A N 1
ATOM 1426 C CA . ASP A 1 182 ? -5.936 -4.534 17.335 1.00 84.44 182 ASP A CA 1
ATOM 1427 C C . ASP A 1 182 ? -6.957 -5.327 16.501 1.00 84.44 182 ASP A C 1
ATOM 1429 O O . ASP A 1 182 ? -6.599 -6.095 15.603 1.00 84.44 182 ASP A O 1
ATOM 1433 N N . VAL A 1 183 ? -8.252 -5.166 16.800 1.00 89.44 183 VAL A N 1
ATOM 1434 C CA . VAL A 1 183 ? -9.341 -5.902 16.147 1.00 89.44 183 VAL A CA 1
ATOM 1435 C C . VAL A 1 183 ? -10.478 -4.933 15.812 1.00 89.44 183 VAL A C 1
ATOM 1437 O O . VAL A 1 183 ? -11.256 -4.599 16.702 1.00 89.44 183 VAL A O 1
ATOM 1440 N N . PRO A 1 184 ? -10.640 -4.543 14.532 1.00 89.88 184 PRO A N 1
ATOM 1441 C CA . PRO A 1 184 ? -11.702 -3.630 14.116 1.00 89.88 184 PRO A CA 1
ATOM 1442 C C . PRO A 1 184 ? -13.097 -4.120 14.525 1.00 89.88 184 PRO A C 1
ATOM 1444 O O . PRO A 1 184 ? -13.372 -5.324 14.466 1.00 89.88 184 PRO A O 1
ATOM 1447 N N . SER A 1 185 ? -14.001 -3.193 14.852 1.00 89.50 185 SER A N 1
ATOM 1448 C 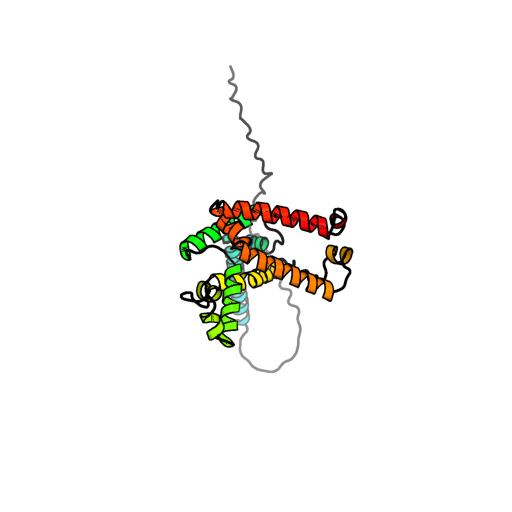CA . SER A 1 185 ? -15.401 -3.466 15.230 1.00 89.50 185 SER A CA 1
ATOM 1449 C C . SER A 1 185 ? -16.112 -4.411 14.255 1.00 89.50 185 SER A C 1
ATOM 1451 O O . SER A 1 185 ? -16.735 -5.386 14.678 1.00 89.50 185 SER A O 1
ATOM 1453 N N . LEU A 1 186 ? -15.939 -4.182 12.950 1.00 90.62 186 LEU A N 1
ATOM 1454 C CA . LEU A 1 186 ? -16.510 -5.006 11.885 1.00 90.62 186 LEU A CA 1
ATOM 1455 C C . LEU A 1 186 ? -15.995 -6.456 11.915 1.00 90.62 186 LEU A C 1
ATOM 1457 O O . LEU A 1 186 ? -16.762 -7.403 11.737 1.00 90.62 186 LEU A O 1
ATOM 1461 N N . TRP A 1 187 ? -14.697 -6.649 12.175 1.00 91.38 187 TRP A N 1
ATOM 1462 C CA . TRP A 1 187 ? -14.111 -7.986 12.304 1.00 91.38 187 TRP A CA 1
ATOM 1463 C C . TRP A 1 187 ? -14.599 -8.676 13.575 1.00 91.38 187 TRP A C 1
ATOM 1465 O O . TRP A 1 187 ? -14.970 -9.848 13.540 1.00 91.38 187 TRP A O 1
ATOM 1475 N N . LYS A 1 188 ? -14.639 -7.931 14.686 1.00 91.44 188 LYS A N 1
ATOM 1476 C CA . LYS A 1 188 ? -15.097 -8.427 15.984 1.00 91.44 188 LYS A CA 1
A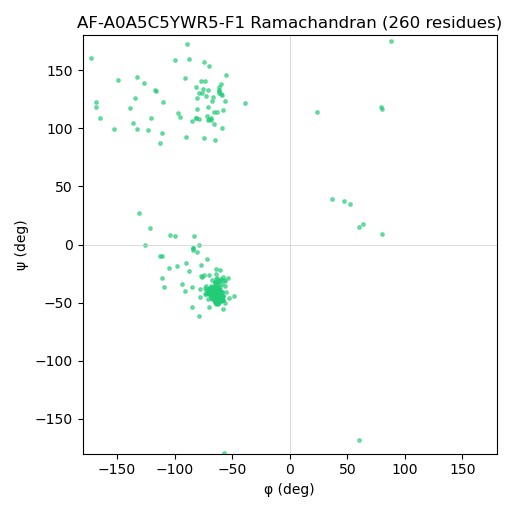TOM 1477 C C . LYS A 1 188 ? -16.531 -8.943 15.918 1.00 91.44 188 LYS A C 1
ATOM 1479 O O . LYS A 1 188 ? -16.813 -9.993 16.485 1.00 91.44 188 LYS A O 1
ATOM 1484 N N . TRP A 1 189 ? -17.406 -8.241 15.200 1.00 91.75 189 TRP A N 1
ATOM 1485 C CA . TRP A 1 189 ? -18.784 -8.667 14.966 1.00 91.75 189 TRP A CA 1
ATOM 1486 C C . TRP A 1 189 ? -18.867 -9.969 14.153 1.00 91.75 189 TRP A C 1
ATOM 1488 O O . TRP A 1 189 ? -19.597 -10.881 14.529 1.00 91.75 189 TRP A O 1
ATOM 1498 N N . ARG A 1 190 ? -18.091 -10.094 13.068 1.00 91.62 190 ARG A N 1
ATOM 1499 C CA . ARG A 1 190 ? -18.229 -11.216 12.123 1.00 91.62 190 ARG A CA 1
ATOM 1500 C C . ARG A 1 190 ? -17.467 -12.488 12.507 1.00 91.62 190 ARG A C 1
ATOM 1502 O O . ARG A 1 190 ? -17.930 -13.589 12.198 1.00 91.62 190 ARG A O 1
ATOM 1509 N N . PHE A 1 191 ? -16.282 -12.336 13.095 1.00 91.06 191 PHE A N 1
ATOM 1510 C CA . PHE A 1 191 ? -15.318 -13.414 13.357 1.00 91.06 191 PHE A CA 1
ATOM 1511 C C . PHE A 1 191 ? -14.885 -13.494 14.831 1.00 91.06 191 PHE A C 1
ATOM 1513 O O . PHE A 1 191 ? -14.099 -14.368 15.197 1.00 91.06 191 PHE A O 1
ATOM 1520 N N . GLY A 1 192 ? -15.394 -12.604 15.688 1.00 91.56 192 GLY A N 1
ATOM 1521 C CA . GLY A 1 192 ? -15.076 -12.557 17.113 1.00 91.56 192 GLY A CA 1
ATOM 1522 C C . GLY A 1 192 ? -13.844 -11.714 17.459 1.00 91.56 192 GLY A C 1
ATOM 1523 O O . GLY A 1 192 ? -13.123 -11.205 16.603 1.00 91.56 192 GLY A O 1
ATOM 1524 N N . ALA A 1 193 ? -13.589 -11.566 18.762 1.00 91.31 193 ALA A N 1
ATOM 1525 C CA . ALA A 1 193 ? -12.533 -10.703 19.308 1.00 91.31 193 ALA A CA 1
ATOM 1526 C C . ALA A 1 193 ? -11.130 -11.345 19.340 1.00 91.31 193 ALA A C 1
ATOM 1528 O O . ALA A 1 193 ? -10.207 -10.784 19.931 1.00 91.31 193 ALA A O 1
ATOM 1529 N N . SER A 1 194 ? -10.956 -12.535 18.756 1.00 93.19 194 SER A N 1
ATOM 1530 C CA . SER A 1 194 ? -9.685 -13.260 18.826 1.00 93.19 194 SER A CA 1
ATOM 1531 C C . SER A 1 194 ? -8.608 -12.588 17.972 1.00 93.19 194 SER A C 1
ATOM 1533 O O . SER A 1 194 ? -8.716 -12.518 16.744 1.00 93.19 194 SER A O 1
ATOM 1535 N N . ARG A 1 195 ? -7.524 -12.148 18.626 1.00 93.56 195 ARG A N 1
ATOM 1536 C CA . ARG A 1 195 ? -6.354 -11.545 17.964 1.00 93.56 195 ARG A CA 1
ATOM 1537 C C . ARG A 1 195 ? -5.682 -12.515 16.995 1.00 93.56 195 ARG A C 1
ATOM 1539 O O . ARG A 1 195 ? -5.319 -12.121 15.892 1.00 93.56 195 ARG A O 1
ATOM 1546 N N . LEU A 1 196 ? -5.572 -13.792 17.370 1.00 93.00 196 LEU A N 1
ATOM 1547 C CA . LEU A 1 196 ? -4.950 -14.817 16.525 1.00 93.00 196 LEU A CA 1
ATOM 1548 C C . LEU A 1 196 ? -5.712 -14.997 15.211 1.00 93.00 196 LEU A C 1
ATOM 1550 O O . LEU A 1 196 ? -5.105 -14.995 14.145 1.00 93.00 196 LEU A O 1
ATOM 1554 N N . VAL A 1 197 ? -7.045 -15.069 15.275 1.00 92.69 197 VAL A N 1
ATOM 1555 C CA . VAL A 1 197 ? -7.894 -15.198 14.079 1.00 92.69 197 VAL A CA 1
ATOM 1556 C C . VAL A 1 197 ? -7.783 -13.951 13.201 1.00 92.69 197 VAL A C 1
ATOM 1558 O O . VAL A 1 197 ? -7.689 -14.060 11.979 1.00 92.69 197 VAL A O 1
ATOM 1561 N N . ARG A 1 198 ? -7.730 -12.759 13.810 1.00 93.81 198 ARG A N 1
ATOM 1562 C CA . ARG A 1 198 ? -7.557 -11.494 13.084 1.00 93.81 198 ARG A CA 1
ATOM 1563 C C . ARG A 1 198 ? -6.226 -11.426 12.339 1.00 93.81 198 ARG A C 1
ATOM 1565 O O . ARG A 1 198 ? -6.226 -11.062 11.161 1.00 93.81 198 ARG A O 1
ATOM 1572 N N . TYR A 1 199 ? -5.119 -11.760 13.001 1.00 94.62 199 TYR A N 1
ATOM 1573 C CA . TYR A 1 199 ? -3.793 -11.733 12.383 1.00 94.62 199 TYR A CA 1
ATOM 1574 C C . TYR A 1 199 ? -3.616 -12.842 11.348 1.00 94.62 199 TYR A C 1
ATOM 1576 O O . TYR A 1 199 ? -3.071 -12.572 10.283 1.00 94.62 199 TYR A O 1
ATOM 1584 N N . ALA A 1 200 ? -4.147 -14.044 11.591 1.00 95.06 200 ALA A N 1
ATOM 1585 C CA . ALA A 1 200 ? -4.169 -15.108 10.590 1.00 95.06 200 ALA A CA 1
ATOM 1586 C C . ALA A 1 200 ? -4.947 -14.675 9.336 1.00 95.06 200 ALA A C 1
ATOM 1588 O O . ALA A 1 200 ? -4.449 -14.802 8.220 1.00 95.06 200 ALA A O 1
ATOM 1589 N N . GLY A 1 201 ? -6.125 -14.068 9.511 1.00 93.75 201 GLY A N 1
ATOM 1590 C CA . GLY A 1 201 ? -6.901 -13.508 8.404 1.00 93.75 201 GLY A CA 1
ATOM 1591 C C . GLY A 1 201 ? -6.178 -12.372 7.671 1.00 93.75 201 GLY A C 1
ATOM 1592 O O . GLY A 1 201 ? -6.201 -12.319 6.443 1.00 93.75 201 GLY A O 1
ATOM 1593 N N . ALA A 1 202 ? -5.492 -11.484 8.401 1.00 93.88 202 ALA A N 1
ATOM 1594 C CA . ALA A 1 202 ? -4.672 -10.423 7.810 1.00 93.88 202 ALA A CA 1
ATOM 1595 C C . ALA A 1 202 ? -3.496 -10.985 6.999 1.00 93.88 202 ALA A C 1
ATOM 1597 O O . ALA A 1 202 ? -3.213 -10.484 5.914 1.00 93.88 202 ALA A O 1
ATOM 1598 N N . PHE A 1 203 ? -2.843 -12.033 7.502 1.00 95.38 203 PHE A N 1
ATOM 1599 C CA . PHE A 1 203 ? -1.742 -12.709 6.827 1.00 95.38 203 PHE A CA 1
A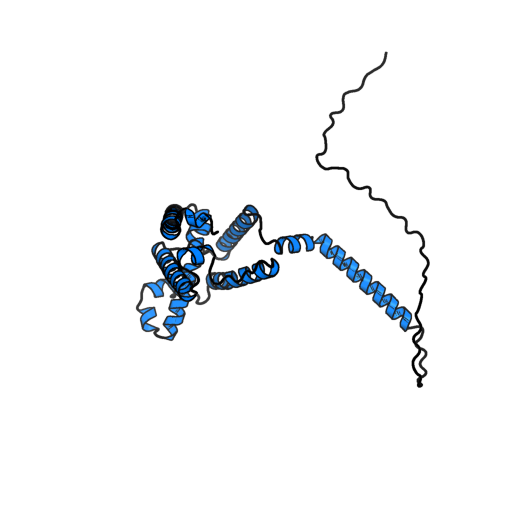TOM 1600 C C . PHE A 1 203 ? -2.204 -13.378 5.531 1.00 95.38 203 PHE A C 1
ATOM 1602 O O . PHE A 1 203 ? -1.626 -13.128 4.476 1.00 95.38 203 PHE A O 1
ATOM 1609 N N . VAL A 1 204 ? -3.293 -14.153 5.581 1.00 95.88 204 VAL A N 1
ATOM 1610 C CA . VAL A 1 204 ? -3.876 -14.792 4.389 1.00 95.88 204 VAL A CA 1
ATOM 1611 C C . VAL A 1 204 ? -4.331 -13.737 3.377 1.00 95.88 204 VAL A C 1
ATOM 1613 O O . VAL A 1 204 ? -4.027 -13.850 2.191 1.00 95.88 204 VAL A O 1
ATOM 1616 N N . GLY A 1 205 ? -4.993 -12.669 3.830 1.00 94.19 205 GLY A N 1
ATOM 1617 C CA . GLY A 1 205 ? -5.383 -11.555 2.963 1.00 94.19 205 GLY A CA 1
ATOM 1618 C C . GLY A 1 205 ? -4.181 -10.862 2.317 1.00 94.19 205 GLY A C 1
ATOM 1619 O O . GLY A 1 205 ? -4.184 -10.616 1.113 1.00 94.19 205 GLY A O 1
ATOM 1620 N N . GLY A 1 206 ? -3.124 -10.601 3.088 1.00 92.69 206 GLY A N 1
ATOM 1621 C CA . GLY A 1 206 ? -1.874 -10.026 2.591 1.00 92.69 206 GLY A CA 1
ATOM 1622 C C . GLY A 1 206 ? -1.188 -10.918 1.558 1.00 92.69 206 GLY A C 1
ATOM 1623 O O . GLY A 1 206 ? -0.760 -10.425 0.514 1.00 92.69 206 GLY A O 1
ATOM 1624 N N . PHE A 1 207 ? -1.152 -12.231 1.798 1.00 93.19 207 PHE A N 1
ATOM 1625 C CA . PHE A 1 207 ? -0.642 -13.213 0.844 1.00 93.19 207 PHE A CA 1
ATOM 1626 C C . PHE A 1 207 ? -1.426 -13.179 -0.474 1.00 93.19 207 PHE A C 1
ATOM 1628 O O . PHE A 1 207 ? -0.820 -13.078 -1.539 1.00 93.19 207 PHE A O 1
ATOM 1635 N N . LEU A 1 208 ? -2.763 -13.185 -0.418 1.00 93.38 208 LEU A N 1
ATOM 1636 C CA . LEU A 1 208 ? -3.615 -13.114 -1.611 1.00 93.38 208 LEU A CA 1
ATOM 1637 C C . LEU A 1 208 ? -3.417 -11.807 -2.391 1.00 93.38 208 LEU A C 1
ATOM 1639 O O . LEU A 1 208 ? -3.341 -11.835 -3.619 1.00 93.38 208 LEU A O 1
ATOM 1643 N N . VAL A 1 209 ? -3.286 -10.670 -1.699 1.00 90.88 209 VAL A N 1
ATOM 1644 C CA . VAL A 1 209 ? -3.001 -9.371 -2.332 1.00 90.88 209 VAL A CA 1
ATOM 1645 C C . VAL A 1 209 ? -1.629 -9.379 -3.005 1.00 90.88 209 VAL A C 1
ATOM 1647 O O . VAL A 1 209 ? -1.504 -8.934 -4.148 1.00 90.88 209 VAL A O 1
ATOM 1650 N N . LEU A 1 210 ? -0.601 -9.902 -2.331 1.00 89.12 210 LEU A N 1
ATOM 1651 C CA . LEU A 1 210 ? 0.741 -10.002 -2.898 1.00 89.12 210 LEU A CA 1
ATOM 1652 C C . LEU A 1 210 ? 0.738 -10.904 -4.135 1.00 89.12 210 LEU A C 1
ATOM 1654 O O . LEU A 1 210 ? 1.181 -10.475 -5.201 1.00 89.12 210 LEU A O 1
ATOM 1658 N N . PHE A 1 211 ? 0.179 -12.106 -4.014 1.00 90.19 211 PHE A N 1
ATOM 1659 C CA . PHE A 1 211 ? 0.051 -13.069 -5.102 1.00 90.19 211 PHE A CA 1
ATOM 1660 C C . PHE A 1 211 ? -0.701 -12.471 -6.300 1.00 90.19 211 PHE A C 1
ATOM 1662 O O . PHE A 1 211 ? -0.178 -12.452 -7.416 1.00 90.19 211 PHE A O 1
ATOM 1669 N N . GLY A 1 212 ? -1.869 -11.868 -6.058 1.00 90.38 212 GLY A N 1
ATOM 1670 C CA . GLY A 1 212 ? -2.665 -11.182 -7.076 1.00 90.38 212 GLY A CA 1
ATOM 1671 C C . GLY A 1 212 ? -1.907 -10.048 -7.767 1.00 90.38 212 GLY A C 1
ATOM 1672 O O . GLY A 1 212 ? -1.901 -9.970 -8.994 1.00 90.38 212 GLY A O 1
ATOM 1673 N N . SER A 1 213 ? -1.193 -9.210 -7.008 1.00 88.75 213 SER A N 1
ATOM 1674 C CA . SER A 1 213 ? -0.397 -8.111 -7.576 1.00 88.75 213 SER A CA 1
ATOM 1675 C C . SER A 1 213 ? 0.741 -8.601 -8.479 1.00 88.75 213 SER A C 1
ATOM 1677 O O . SER A 1 213 ? 1.106 -7.947 -9.455 1.00 88.75 213 SER A O 1
ATOM 1679 N N . ARG A 1 214 ? 1.316 -9.772 -8.186 1.00 87.3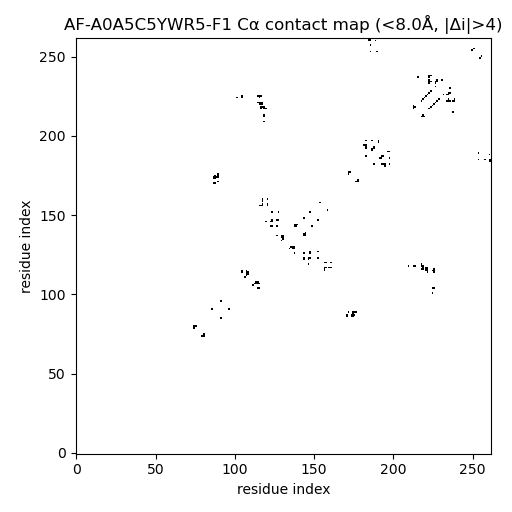8 214 ARG A N 1
ATOM 1680 C CA . ARG A 1 214 ? 2.382 -10.355 -9.007 1.00 87.38 214 ARG A CA 1
ATOM 1681 C C . ARG A 1 214 ? 1.837 -11.007 -10.267 1.00 87.38 214 ARG A C 1
ATOM 1683 O O . ARG A 1 214 ? 2.440 -10.804 -11.318 1.00 87.38 214 ARG A O 1
ATOM 1690 N N . MET A 1 215 ? 0.687 -11.677 -10.183 1.00 88.12 215 MET A N 1
ATOM 1691 C CA . MET A 1 215 ? -0.021 -12.193 -11.360 1.00 88.12 215 MET A CA 1
ATOM 1692 C C . MET A 1 215 ? -0.478 -11.072 -12.299 1.00 88.12 215 MET A C 1
ATOM 1694 O O . MET A 1 215 ? -0.320 -11.189 -13.508 1.00 88.12 215 MET A O 1
ATOM 1698 N N . ALA A 1 216 ? -0.982 -9.962 -11.753 1.00 87.38 216 ALA A N 1
ATOM 1699 C CA . ALA A 1 216 ? -1.396 -8.799 -12.539 1.00 87.38 216 ALA A CA 1
ATOM 1700 C C . ALA A 1 216 ? -0.218 -8.010 -13.142 1.00 87.38 216 ALA A C 1
ATOM 1702 O O . ALA A 1 216 ? -0.417 -7.160 -14.004 1.00 87.38 216 ALA A O 1
ATOM 1703 N N . GLY A 1 217 ? 1.016 -8.277 -12.699 1.00 84.81 217 GLY A N 1
ATOM 1704 C CA . GLY A 1 217 ? 2.204 -7.549 -13.143 1.00 84.81 217 GLY A CA 1
ATOM 1705 C C . GLY A 1 217 ? 2.409 -6.192 -12.459 1.00 84.81 217 GLY A C 1
ATOM 1706 O O . GLY A 1 217 ? 3.331 -5.467 -12.833 1.00 84.81 217 GLY A O 1
ATOM 1707 N N . GLY A 1 218 ? 1.632 -5.862 -11.424 1.00 85.19 218 GLY A N 1
ATOM 1708 C CA . GLY A 1 218 ? 1.718 -4.590 -10.717 1.00 85.19 218 GLY A CA 1
ATOM 1709 C C . GLY A 1 218 ? 0.840 -4.520 -9.466 1.00 85.19 218 GLY A C 1
ATOM 1710 O O . GLY A 1 218 ? -0.100 -5.282 -9.272 1.00 85.19 218 GLY A O 1
ATOM 1711 N N . CYS A 1 219 ? 1.164 -3.580 -8.579 1.00 88.94 219 CYS A N 1
ATOM 1712 C CA . CYS A 1 219 ? 0.332 -3.248 -7.419 1.00 88.94 219 CYS A CA 1
ATOM 1713 C C . CYS A 1 219 ? -0.693 -2.158 -7.758 1.00 88.94 219 CYS A C 1
ATOM 1715 O O . CYS A 1 219 ? -0.613 -1.520 -8.808 1.00 88.94 219 CYS A O 1
ATOM 1717 N N . THR A 1 220 ? -1.610 -1.882 -6.827 1.00 88.69 220 THR A N 1
ATOM 1718 C CA . THR A 1 220 ? -2.630 -0.832 -6.971 1.00 88.69 220 THR A CA 1
ATOM 1719 C C . THR A 1 220 ? -2.029 0.546 -7.245 1.00 88.69 220 THR A C 1
ATOM 1721 O O . THR A 1 220 ? -2.579 1.291 -8.042 1.00 88.69 220 THR A O 1
ATOM 1724 N N . SER A 1 221 ? -0.876 0.894 -6.663 1.00 87.50 221 SER A N 1
ATOM 1725 C CA . SER A 1 221 ? -0.180 2.152 -6.982 1.00 87.50 221 SER A CA 1
ATOM 1726 C C . SER A 1 221 ? 0.417 2.163 -8.396 1.00 87.50 221 SER A C 1
ATOM 1728 O O . SER A 1 221 ? 0.333 3.178 -9.085 1.00 87.50 221 SER A O 1
ATOM 1730 N N . GLY A 1 222 ? 0.949 1.028 -8.861 1.00 87.06 222 GLY A N 1
ATOM 1731 C CA . GLY A 1 222 ? 1.529 0.884 -10.199 1.00 87.06 222 GLY A CA 1
ATOM 1732 C C . GLY A 1 222 ? 0.478 0.934 -11.303 1.00 87.06 222 GLY A C 1
ATOM 1733 O O . GLY A 1 222 ? 0.555 1.777 -12.195 1.00 87.06 222 GLY A O 1
ATOM 1734 N N . HIS A 1 223 ? -0.550 0.088 -11.220 1.00 89.31 223 HIS A N 1
ATOM 1735 C CA . HIS A 1 223 ? -1.657 0.149 -12.173 1.00 89.31 223 HIS A CA 1
ATOM 1736 C C . HIS A 1 223 ? -2.463 1.428 -12.011 1.00 89.31 223 HIS A C 1
ATOM 1738 O O . HIS A 1 223 ? -2.890 1.998 -13.012 1.00 89.31 223 HIS A O 1
ATOM 1744 N N . GLY A 1 224 ? -2.634 1.884 -10.770 1.00 85.94 224 GLY A N 1
ATOM 1745 C CA . GLY A 1 224 ? -3.595 2.919 -10.470 1.00 85.94 224 GLY A CA 1
ATOM 1746 C C . GLY A 1 224 ? -3.116 4.337 -10.673 1.00 85.94 224 GLY A C 1
ATOM 1747 O O . GLY A 1 224 ? -3.743 5.092 -11.408 1.00 85.94 224 GLY A O 1
ATOM 1748 N N . ILE A 1 225 ? -1.990 4.690 -10.061 1.00 87.75 225 ILE A N 1
ATOM 1749 C CA . ILE A 1 225 ? -1.416 6.026 -10.213 1.00 87.75 225 ILE A CA 1
ATOM 1750 C C . ILE A 1 225 ? -0.682 6.076 -11.550 1.00 87.75 225 ILE A C 1
ATOM 1752 O O . ILE A 1 225 ? -1.066 6.810 -12.451 1.00 87.75 225 ILE A O 1
ATOM 1756 N N . SER A 1 226 ? 0.339 5.236 -11.722 1.00 87.44 226 SER A N 1
ATOM 1757 C CA . SER A 1 226 ? 1.218 5.336 -12.892 1.00 87.44 226 SER A CA 1
ATOM 1758 C C . SER A 1 226 ? 0.533 4.906 -14.188 1.00 87.44 226 SER A C 1
ATOM 1760 O O . SER A 1 226 ? 0.634 5.602 -15.195 1.00 87.44 226 SER A O 1
ATOM 1762 N N . GLY A 1 227 ? -0.163 3.769 -14.182 1.00 84.88 227 GLY A N 1
ATOM 1763 C CA . GLY A 1 227 ? -0.863 3.275 -15.367 1.00 84.88 227 GLY A CA 1
ATOM 1764 C C . GLY A 1 227 ? -2.177 4.006 -15.663 1.00 84.88 227 GLY A C 1
ATOM 1765 O O . GLY A 1 227 ? -2.545 4.122 -16.830 1.00 84.88 227 GLY A O 1
ATOM 1766 N N . GLY A 1 228 ? -2.838 4.559 -14.638 1.00 86.56 228 GLY A N 1
ATOM 1767 C CA . GLY A 1 228 ? -3.996 5.441 -14.800 1.00 86.56 228 GLY A CA 1
ATOM 1768 C C . GLY A 1 228 ? -3.624 6.761 -15.476 1.00 86.56 228 GLY A C 1
ATOM 1769 O O . GLY A 1 228 ? -4.279 7.149 -16.438 1.00 86.56 228 GLY A O 1
ATOM 1770 N N . LEU A 1 229 ? -2.519 7.393 -15.058 1.00 85.44 229 LEU A N 1
ATOM 1771 C CA . LEU A 1 229 ? -1.990 8.607 -15.703 1.00 85.44 229 LEU A CA 1
ATOM 1772 C C . LEU A 1 229 ? -1.608 8.385 -17.176 1.00 85.44 229 LEU A C 1
ATOM 1774 O O . LEU A 1 229 ? -1.729 9.298 -17.984 1.00 85.44 229 LEU A O 1
ATOM 1778 N N . GLN A 1 230 ? -1.166 7.176 -17.526 1.00 87.94 230 GLN A N 1
ATOM 1779 C CA . GLN A 1 230 ? -0.823 6.792 -18.900 1.00 87.94 230 GLN A CA 1
ATOM 1780 C C . GLN A 1 230 ? -2.033 6.343 -19.733 1.00 87.94 230 GLN A C 1
ATOM 1782 O O . GLN A 1 230 ? -1.865 6.014 -20.903 1.00 87.94 230 GLN A O 1
ATOM 1787 N N . PHE A 1 231 ? -3.234 6.278 -19.146 1.00 89.75 231 PHE A N 1
ATOM 1788 C CA . PHE A 1 231 ? -4.421 5.696 -19.782 1.00 89.75 231 PHE A CA 1
ATOM 1789 C C . PHE A 1 231 ? -4.193 4.277 -20.338 1.00 89.75 231 PHE A C 1
ATOM 1791 O O . PHE A 1 231 ? -4.779 3.879 -21.344 1.00 89.75 231 PHE A O 1
ATOM 1798 N N . SER A 1 232 ? -3.365 3.472 -19.664 1.00 91.25 232 SER A N 1
ATOM 1799 C CA . SER A 1 232 ? -3.093 2.105 -20.110 1.00 91.25 232 SER A CA 1
ATOM 1800 C C . SER A 1 232 ? -4.346 1.235 -20.009 1.00 91.25 232 SER A C 1
ATOM 1802 O O . SER A 1 232 ? -4.930 1.099 -18.930 1.00 91.25 232 SER A O 1
ATOM 1804 N N . VAL A 1 233 ? -4.715 0.571 -21.107 1.00 92.94 233 VAL A N 1
ATOM 1805 C CA . VAL A 1 233 ? -5.865 -0.351 -21.157 1.00 92.94 233 VAL A CA 1
ATOM 1806 C C . VAL A 1 233 ? -5.746 -1.437 -20.085 1.00 92.94 233 VAL A C 1
ATOM 1808 O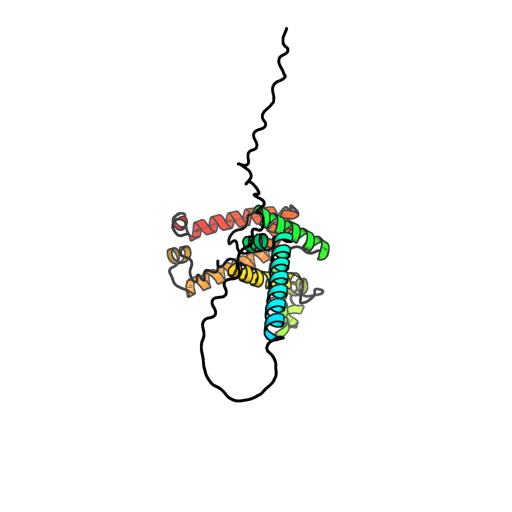 O . VAL A 1 233 ? -6.720 -1.733 -19.394 1.00 92.94 233 VAL A O 1
ATOM 1811 N N . SER A 1 234 ? -4.542 -1.978 -19.871 1.00 90.94 234 SER A N 1
ATOM 1812 C CA . SER A 1 234 ? -4.309 -3.012 -18.854 1.00 90.94 234 SER A CA 1
ATOM 1813 C C . SER A 1 234 ? -4.603 -2.521 -17.434 1.00 90.94 234 SER A C 1
ATOM 1815 O O . SER A 1 234 ? -5.119 -3.277 -16.614 1.00 90.94 234 SER A O 1
ATOM 1817 N N . SER A 1 235 ? -4.345 -1.244 -17.147 1.00 91.94 235 SER A N 1
ATOM 1818 C CA . SER A 1 235 ? -4.652 -0.635 -15.851 1.00 91.94 235 SER A CA 1
ATOM 1819 C C . SER A 1 235 ? -6.139 -0.412 -15.636 1.00 91.94 235 SER A C 1
ATOM 1821 O O . SER A 1 235 ? -6.628 -0.647 -14.534 1.00 91.94 235 SER A O 1
ATOM 1823 N N . TRP A 1 236 ? -6.870 -0.002 -16.672 1.00 91.44 236 TRP A N 1
ATOM 1824 C CA . TRP A 1 236 ? -8.323 0.150 -16.592 1.00 91.44 236 TRP A CA 1
ATOM 1825 C C . TRP A 1 236 ? -9.021 -1.196 -16.377 1.00 91.44 236 TRP A C 1
ATOM 1827 O O . TRP A 1 236 ? -9.881 -1.308 -15.502 1.00 91.44 236 TRP A O 1
ATOM 1837 N N . VAL A 1 237 ? -8.590 -2.241 -17.090 1.00 93.12 237 VAL A N 1
ATOM 1838 C CA . VAL A 1 237 ? -9.087 -3.612 -16.884 1.00 93.12 237 VAL A CA 1
ATOM 1839 C C . VAL A 1 237 ? -8.773 -4.104 -15.468 1.00 93.12 237 VAL A C 1
ATOM 1841 O O . VAL A 1 237 ? -9.658 -4.644 -14.796 1.00 93.12 237 VAL A O 1
ATOM 1844 N N . PHE A 1 238 ? -7.546 -3.875 -14.984 1.00 91.94 238 PHE A N 1
ATOM 1845 C CA . PHE A 1 238 ? -7.163 -4.198 -13.609 1.00 91.94 238 PHE A CA 1
ATOM 1846 C C . PHE A 1 238 ? -8.062 -3.485 -12.595 1.00 91.94 238 PHE A C 1
ATOM 1848 O O . PHE A 1 238 ? -8.575 -4.129 -11.686 1.00 91.94 238 PHE A O 1
ATOM 1855 N N . PHE A 1 239 ? -8.296 -2.182 -12.757 1.00 90.44 239 PHE A N 1
ATOM 1856 C CA . PHE A 1 239 ? -9.111 -1.402 -11.830 1.00 90.44 239 PHE A CA 1
ATOM 1857 C C . PHE A 1 239 ? -10.550 -1.889 -11.744 1.00 90.44 239 PHE A C 1
ATOM 1859 O O . PHE A 1 239 ? -11.048 -2.098 -10.640 1.00 90.44 239 PHE A O 1
ATOM 1866 N N . ILE A 1 240 ? -11.207 -2.085 -12.889 1.00 92.88 240 ILE A N 1
ATOM 1867 C CA . ILE A 1 240 ? -12.595 -2.559 -12.928 1.00 92.88 240 ILE A CA 1
ATOM 1868 C C . ILE A 1 240 ? -12.689 -3.917 -12.228 1.00 92.88 240 ILE A C 1
ATOM 1870 O O . ILE A 1 240 ? -13.539 -4.109 -11.361 1.00 92.88 240 ILE A O 1
ATOM 1874 N N . SER A 1 241 ? -11.764 -4.826 -12.540 1.00 93.19 241 SER A N 1
ATOM 1875 C CA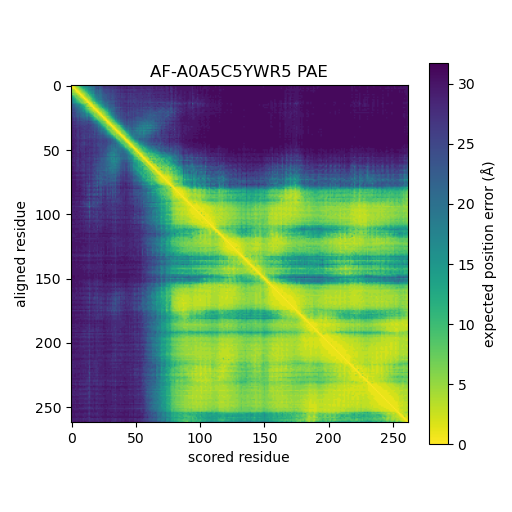 . SER A 1 241 ? -11.725 -6.165 -11.948 1.00 93.19 241 SER A CA 1
ATOM 1876 C C . SER A 1 241 ? -11.439 -6.125 -10.444 1.00 93.19 241 SER A C 1
ATOM 1878 O O . SER A 1 241 ? -12.089 -6.831 -9.679 1.00 93.19 241 SER A O 1
ATOM 1880 N N . PHE A 1 242 ? -10.501 -5.279 -10.009 1.00 91.75 242 PHE A N 1
ATOM 1881 C CA . PHE A 1 242 ? -10.120 -5.094 -8.607 1.00 91.75 242 PHE A CA 1
ATOM 1882 C C . PHE A 1 242 ? -11.269 -4.529 -7.768 1.00 91.75 242 PHE A C 1
ATOM 1884 O O . PHE A 1 242 ? -11.556 -5.040 -6.686 1.00 91.75 242 PHE A O 1
ATOM 1891 N N . PHE A 1 243 ? -11.958 -3.496 -8.262 1.00 92.88 243 PHE A N 1
ATOM 1892 C CA . PHE A 1 243 ? -13.113 -2.937 -7.564 1.00 92.88 243 PHE A CA 1
ATOM 1893 C C . PHE A 1 243 ? -14.289 -3.912 -7.556 1.00 92.88 243 PHE A C 1
ATOM 1895 O O . PHE A 1 243 ? -14.895 -4.106 -6.505 1.00 92.88 243 PHE A O 1
ATOM 1902 N N . ALA A 1 244 ? -14.587 -4.570 -8.680 1.00 95.69 244 ALA A N 1
ATOM 1903 C CA . ALA A 1 244 ? -15.660 -5.557 -8.748 1.00 95.69 244 ALA A CA 1
ATOM 1904 C C . ALA A 1 244 ? -15.420 -6.716 -7.767 1.00 95.69 244 ALA A C 1
ATOM 1906 O O . ALA A 1 244 ? -16.300 -7.040 -6.968 1.00 95.69 244 ALA A O 1
ATOM 1907 N N . SER A 1 245 ? -14.217 -7.299 -7.763 1.00 94.38 245 SER A N 1
ATOM 1908 C CA . SER A 1 245 ? -13.874 -8.396 -6.853 1.00 94.38 245 SER A CA 1
ATOM 1909 C C . SER A 1 245 ? -13.851 -7.950 -5.392 1.00 94.38 245 SER A C 1
ATOM 1911 O O . SER A 1 245 ? -14.343 -8.678 -4.530 1.00 94.38 245 SER A O 1
ATOM 1913 N N . GLY A 1 246 ? -13.354 -6.744 -5.102 1.00 93.50 246 GLY A N 1
ATOM 1914 C CA . GLY A 1 246 ? -13.359 -6.162 -3.762 1.00 93.50 246 GLY A CA 1
ATOM 1915 C C . GLY A 1 246 ? -14.773 -5.950 -3.221 1.00 93.50 246 GLY A C 1
ATOM 1916 O O . GLY A 1 246 ? -15.058 -6.341 -2.090 1.00 93.50 246 GLY A O 1
ATOM 1917 N N . ILE A 1 247 ? -15.676 -5.408 -4.043 1.00 94.56 247 ILE A N 1
ATOM 1918 C CA . ILE A 1 247 ? -17.090 -5.216 -3.695 1.00 94.56 247 ILE A CA 1
ATOM 1919 C C . ILE A 1 247 ? -17.755 -6.568 -3.422 1.00 94.56 247 ILE A C 1
ATOM 1921 O O . ILE A 1 247 ? -18.363 -6.750 -2.367 1.00 94.56 247 ILE A O 1
ATOM 1925 N N . VAL A 1 248 ? -17.603 -7.536 -4.331 1.00 95.94 248 VAL A N 1
ATOM 1926 C CA . VAL A 1 248 ? -18.168 -8.884 -4.163 1.00 95.94 248 VAL A CA 1
ATOM 1927 C C . VAL A 1 248 ? -17.628 -9.542 -2.893 1.00 95.94 248 VAL A C 1
ATOM 1929 O O . VAL A 1 248 ? -18.406 -10.038 -2.085 1.00 95.94 248 VAL A O 1
ATOM 1932 N N . THR A 1 249 ? -16.316 -9.488 -2.664 1.00 94.50 249 THR A N 1
ATOM 1933 C CA . THR A 1 249 ? -15.677 -10.077 -1.477 1.00 94.50 249 THR A CA 1
ATOM 1934 C C . THR A 1 249 ? -16.175 -9.421 -0.189 1.00 94.50 249 THR A C 1
ATOM 1936 O O . THR A 1 249 ? -16.476 -10.123 0.775 1.00 94.50 249 THR A O 1
ATOM 1939 N N . ALA A 1 250 ? -16.324 -8.093 -0.169 1.00 93.00 250 ALA A N 1
ATOM 1940 C CA . ALA A 1 250 ? -16.867 -7.376 0.982 1.00 93.00 250 ALA A CA 1
ATOM 1941 C C . ALA A 1 250 ? -18.302 -7.825 1.303 1.00 93.00 250 ALA A C 1
ATOM 1943 O O . ALA A 1 250 ? -18.606 -8.113 2.462 1.00 93.00 250 ALA A O 1
ATOM 1944 N N . PHE A 1 251 ? -19.158 -7.962 0.285 1.00 93.31 251 PHE A N 1
ATOM 1945 C CA . PHE A 1 251 ? -20.524 -8.457 0.467 1.00 93.31 251 PHE A CA 1
ATOM 1946 C C . PHE A 1 251 ? -20.578 -9.928 0.885 1.00 93.31 251 PHE A C 1
ATOM 1948 O O . PHE A 1 251 ? -21.399 -10.278 1.727 1.00 93.31 251 PHE A O 1
ATOM 1955 N N . VAL A 1 252 ? -19.709 -10.785 0.351 1.00 94.06 252 VAL A N 1
ATOM 1956 C CA . VAL A 1 252 ? -19.653 -12.207 0.728 1.00 94.06 252 VAL A CA 1
ATOM 1957 C C . VAL A 1 252 ? -19.194 -12.380 2.179 1.00 94.06 252 VAL A C 1
ATOM 1959 O O . VAL A 1 252 ? -19.752 -13.198 2.907 1.00 94.06 252 VAL A O 1
ATOM 1962 N N . LEU A 1 253 ? -18.198 -11.609 2.625 1.00 91.94 253 LEU A N 1
ATOM 1963 C CA . LEU A 1 253 ? -17.653 -11.741 3.978 1.00 91.94 253 LEU A CA 1
ATOM 1964 C C . LEU A 1 253 ? -18.541 -11.093 5.046 1.00 91.94 253 LEU A C 1
ATOM 1966 O O . LEU A 1 253 ? -18.777 -11.702 6.093 1.00 91.94 253 LEU A O 1
ATOM 1970 N N . PHE A 1 254 ? -19.027 -9.875 4.795 1.00 91.44 254 PHE A N 1
ATOM 1971 C CA . PHE A 1 254 ? -19.693 -9.047 5.809 1.00 91.44 254 PHE A CA 1
ATOM 1972 C C . PHE A 1 254 ? -21.190 -8.830 5.560 1.00 91.44 254 PHE A C 1
ATOM 1974 O O . PHE A 1 254 ? -21.892 -8.338 6.445 1.00 91.44 254 PHE A O 1
ATOM 1981 N N . GLY A 1 255 ? -21.704 -9.208 4.388 1.00 89.62 255 GLY A N 1
ATOM 1982 C CA . GLY A 1 255 ? -23.101 -8.987 4.024 1.00 89.62 255 GLY A CA 1
ATOM 1983 C C . GLY A 1 255 ? -23.493 -7.506 4.016 1.00 89.62 255 GLY A C 1
ATOM 1984 O O . GLY A 1 255 ? -22.659 -6.605 4.092 1.00 89.62 255 GLY A O 1
ATOM 1985 N N . LYS A 1 256 ? -24.800 -7.241 3.938 1.00 87.06 256 LYS A N 1
ATOM 1986 C CA . LYS A 1 256 ? -25.342 -5.877 4.092 1.00 87.06 256 LYS A CA 1
ATOM 1987 C C . LYS A 1 256 ? -25.327 -5.407 5.549 1.00 87.06 256 LYS A C 1
ATOM 1989 O O . LYS A 1 256 ? -25.258 -4.212 5.808 1.00 87.06 256 LYS A O 1
ATOM 1994 N N . GLU A 1 257 ? -25.374 -6.341 6.496 1.00 85.94 257 GLU A N 1
ATOM 1995 C CA . GLU A 1 257 ? -25.428 -6.033 7.927 1.00 85.94 257 GLU A CA 1
ATOM 1996 C C . GLU A 1 257 ? -24.113 -5.457 8.464 1.00 85.94 257 GLU A C 1
ATOM 1998 O O . GLU A 1 257 ? -24.140 -4.627 9.371 1.00 85.94 257 GLU A O 1
ATOM 2003 N N . GLY A 1 258 ? -22.981 -5.773 7.822 1.00 80.62 258 GLY A N 1
ATOM 2004 C CA . GLY A 1 258 ? -21.686 -5.183 8.151 1.00 80.62 258 GLY A CA 1
ATOM 2005 C C . GLY A 1 258 ? -21.681 -3.651 8.153 1.00 80.62 258 GLY A C 1
ATOM 2006 O O . GLY A 1 258 ? -20.964 -3.059 8.951 1.00 80.62 258 GLY A O 1
ATOM 2007 N N . GLN A 1 259 ? -22.531 -2.988 7.357 1.00 81.38 259 GLN A N 1
ATOM 2008 C CA . GLN A 1 259 ? -22.628 -1.519 7.329 1.00 81.38 259 GLN A CA 1
ATOM 2009 C C . GLN A 1 259 ? -23.022 -0.895 8.677 1.00 81.38 259 GLN A C 1
ATOM 2011 O O . GLN A 1 259 ? -22.737 0.274 8.903 1.00 81.38 259 GLN A O 1
ATOM 2016 N N . ARG A 1 260 ? -23.662 -1.653 9.577 1.00 84.62 260 ARG A N 1
ATOM 2017 C CA . ARG A 1 260 ? -24.056 -1.175 10.914 1.00 84.62 260 ARG A CA 1
ATOM 2018 C C . ARG A 1 260 ? -22.906 -1.186 11.927 1.00 84.62 260 ARG A C 1
ATOM 2020 O O . ARG A 1 260 ? -23.089 -0.730 13.051 1.00 84.62 260 ARG A O 1
ATOM 2027 N N . HIS A 1 261 ? -21.750 -1.729 11.547 1.00 81.00 261 HIS A N 1
ATOM 2028 C CA . HIS A 1 261 ? -20.615 -1.986 12.435 1.00 81.00 261 HIS A CA 1
ATOM 2029 C C . HIS A 1 261 ? -19.320 -1.272 12.004 1.00 81.00 261 HIS A C 1
ATOM 2031 O O . HIS A 1 261 ? -18.246 -1.617 12.512 1.00 81.00 261 HIS A O 1
ATOM 2037 N N . VAL A 1 262 ? -19.417 -0.302 11.084 1.00 75.88 262 VAL A N 1
ATOM 2038 C CA . VAL A 1 262 ? -18.310 0.532 10.570 1.00 75.88 262 VAL A CA 1
ATOM 2039 C C . VAL A 1 262 ? -18.435 1.961 11.077 1.00 75.88 262 VAL A C 1
ATOM 2041 O O . VAL A 1 262 ? -19.582 2.453 11.140 1.00 75.88 262 VAL A O 1
#

Secondary structure (DSSP, 8-state):
----PPPP-----SS-PPP------------------------------HHHHHHHHHHHHHHHHHHHHHHHHHHHHTTHHHHHHHHT-SS--HHHHHHHHHHHHHHHHHHH-S---SHHHHHHHHHHHHHHH-HHHHHH-HHHHHHHTTS-SS-HHHHHHHHHHHHHHHHHHHTT-----SS-HHHHHHH-S-HHHHHHHHHHHHHHHHHHHHHTTS-HHIIIIIHHHTT-HHHHHHHHHHHHHHHHHHHHHHTTGGGGG-

Organism: NCBI:txid2527986

pLDDT: mean 73.36, std 22.06, range [28.89, 95.94]

InterPro domains:
  IPR007272 Sulphur transport TsuA/YedE [PF04143] (82-246)
  IPR007272 Sulphur transport TsuA/YedE [PTHR30574] (52-254)

Sequence (262 aa):
MAPAQPAKTQVANPWGPTPDFKVVSLGNLPLRTRCRDRKAHSRDISIDNEELSGSCQYMASAEVFKIENASRLINELWRLDAVMKYLKMSRWSPYVVGTGLGILSWITFGFMGKALGTSTTFVRWAGLIESIFSIEHVTGNPYYVKYLVDKPALDWQMMLVIGLPIGALISALLSRSYQPEDVPSLWKWRFGASRLVRYAGAFVGGFLVLFGSRMAGGCTSGHGISGGLQFSVSSWVFFISFFASGIVTAFVLFGKEGQRHV

Radius of gyration: 33.1 Å; Cα contacts (8 Å, |Δi|>4): 135; chains: 1; bounding box: 68×95×76 Å